Protein AF-A0A525WFQ8-F1 (afdb_monomer)

Mean predicted aligned error: 5.2 Å

Solvent-accessible surface area (backbone atoms only — not comparable to full-atom values): 14333 Å² total; per-residue (Å²): 138,82,83,82,80,79,77,78,78,72,64,79,68,64,86,58,74,69,56,33,31,87,74,58,58,79,50,52,54,59,56,49,46,50,44,57,45,65,55,86,66,71,81,83,80,65,86,83,55,72,79,57,32,29,66,69,56,44,61,35,43,76,73,34,31,47,76,39,94,96,43,75,47,78,56,60,88,81,72,60,85,91,59,67,93,56,94,50,68,63,41,49,49,52,63,56,22,34,51,47,40,34,22,28,20,52,51,24,70,77,66,66,48,62,66,34,50,45,48,50,49,52,56,51,50,55,44,70,77,70,58,63,88,79,76,56,65,46,51,41,52,19,42,23,52,43,22,51,54,30,18,41,43,39,47,32,52,77,32,81,44,85,69,67,44,36,68,60,49,50,52,50,53,54,49,51,50,53,51,45,56,50,37,73,77,48,58,53,94,58,56,57,52,23,52,48,32,34,49,27,39,30,50,47,18,60,68,41,63,54,33,54,57,15,66,58,39,32,52,50,24,53,53,52,53,55,48,44,61,68,70,38,35,44,98,88,69,48,40,73,80,79,37,72,68,54,38,57,62,67,71,108

Radius of gyration: 19.46 Å; Cα contacts (8 Å, |Δi|>4): 304; chains: 1; bounding box: 80×43×37 Å

Secondary structure (DSSP, 8-state):
-PPP-------TTGGGTTSB-TTGGG--HHHHHHHHHH---S---PPP-TTTT-HHHHHHHHTTEEEETTEEEEPPSSP-TT--SSSSHHHHHHHHHTHHHHHHHHHHHHH--HHHHHHHHHHHHHHHHH--TTSS-HHHHHHHHHHHHHHHIIIIII---TT--HHHHHHHHHHHHHHHHHHHHS--SSHHHHHHHHHHHHHHHHH-TTBTTHHHHHHHHHHHHHHHHHHSB-TTS-BTT--HHHHHHHH-

Sequence (252 aa):
MPLAADQQTVSRTAEYGNLFRAPYDAWTSDQLLRHFQTRTSPRYFSVVDPVETAREKIEHILNGRFEFNQESHVVPTPIRWTVNPSHDREWLILLHKFYYAVGLGMAYDETKASCYAEKWVDLTSSWIDAVPLDFLPSDVAGRRIQNWIFAHYYFVTIHQSAAIDSHFYMRFLGSLHRQICYLREHLTPARNHRTLELCAIFLAAVVFPEFGEAEDWRAFATQELSNNIQTDFLPDGIHCELSTDYHHLVLK

pLDDT: mean 92.95, std 14.52, range [34.66, 98.81]

Structure (mmCIF, N/CA/C/O backbone):
data_AF-A0A525WFQ8-F1
#
_entry.id   AF-A0A525WFQ8-F1
#
loop_
_atom_site.group_PDB
_atom_site.id
_atom_site.type_symbol
_atom_site.label_atom_id
_atom_site.label_alt_id
_atom_site.label_comp_id
_atom_site.label_asym_id
_atom_site.label_entity_id
_atom_site.label_seq_id
_atom_site.pdbx_PDB_ins_code
_atom_site.Cartn_x
_atom_site.Cartn_y
_atom_site.Cartn_z
_atom_site.occupancy
_atom_site.B_iso_or_equiv
_atom_site.auth_seq_id
_atom_site.auth_comp_id
_atom_site.auth_asym_id
_atom_site.auth_atom_id
_atom_site.pdbx_PDB_model_num
ATOM 1 N N . MET A 1 1 ? -52.703 10.501 -1.280 1.00 36.94 1 MET A N 1
ATOM 2 C CA . MET A 1 1 ? -51.866 9.355 -0.871 1.00 36.94 1 MET A CA 1
ATOM 3 C C . MET A 1 1 ? -51.083 8.872 -2.079 1.00 36.94 1 MET A C 1
ATOM 5 O O . MET A 1 1 ? -51.704 8.286 -2.957 1.00 36.94 1 MET A O 1
ATOM 9 N N . PRO A 1 2 ? -49.772 9.130 -2.177 1.00 34.72 2 PRO A N 1
ATOM 10 C CA . PRO A 1 2 ? -48.893 8.326 -3.006 1.00 34.72 2 PRO A CA 1
ATOM 11 C C . PRO A 1 2 ? -48.261 7.211 -2.163 1.00 34.72 2 PRO A C 1
ATOM 13 O O . PRO A 1 2 ? -47.950 7.398 -0.986 1.00 34.72 2 PRO A O 1
ATOM 16 N N . LEU A 1 3 ? -48.154 6.042 -2.788 1.00 34.66 3 LEU A N 1
ATOM 17 C CA . LEU A 1 3 ? -47.622 4.803 -2.238 1.00 34.66 3 LEU A CA 1
ATOM 18 C C . LEU A 1 3 ? -46.163 4.963 -1.797 1.00 34.66 3 LEU A C 1
ATOM 20 O O . LEU A 1 3 ? -45.349 5.552 -2.507 1.00 34.66 3 LEU A O 1
ATOM 24 N N . ALA A 1 4 ? -45.867 4.417 -0.618 1.00 36.81 4 ALA A N 1
ATOM 25 C CA . ALA A 1 4 ? -44.525 4.286 -0.082 1.00 36.81 4 ALA A CA 1
ATOM 26 C C . ALA A 1 4 ? -43.674 3.430 -1.030 1.00 36.81 4 ALA A C 1
ATOM 28 O O . ALA A 1 4 ? -44.050 2.310 -1.374 1.00 36.81 4 ALA A O 1
ATOM 29 N N . ALA A 1 5 ? -42.541 3.982 -1.462 1.00 36.69 5 ALA A N 1
ATOM 30 C CA . ALA A 1 5 ? -41.502 3.219 -2.127 1.00 36.69 5 ALA A CA 1
ATOM 31 C C . ALA A 1 5 ? -40.830 2.327 -1.079 1.00 36.69 5 ALA A C 1
ATOM 33 O O . ALA A 1 5 ? -40.234 2.824 -0.122 1.00 36.69 5 ALA A O 1
ATOM 34 N N . ASP A 1 6 ? -40.974 1.021 -1.267 1.00 34.91 6 ASP A N 1
ATOM 35 C CA . ASP A 1 6 ? -40.305 -0.015 -0.493 1.00 34.91 6 ASP A CA 1
ATOM 36 C C . ASP A 1 6 ? -38.789 0.147 -0.676 1.00 34.91 6 ASP A C 1
ATOM 38 O O . ASP A 1 6 ? -38.232 -0.120 -1.745 1.00 34.91 6 ASP A O 1
ATOM 42 N N . GLN A 1 7 ? -38.112 0.655 0.354 1.00 35.41 7 GLN A N 1
ATOM 43 C CA . GLN A 1 7 ? -36.658 0.625 0.421 1.00 35.41 7 GLN A CA 1
ATOM 44 C C . GLN A 1 7 ? -36.249 -0.825 0.676 1.00 35.41 7 GLN A C 1
ATOM 46 O O . GLN A 1 7 ? -36.306 -1.309 1.804 1.00 35.41 7 GLN A O 1
ATOM 51 N N . GLN A 1 8 ? -35.845 -1.527 -0.383 1.00 34.78 8 GLN A N 1
ATOM 52 C CA . GLN A 1 8 ? -35.162 -2.806 -0.249 1.00 34.78 8 GLN A CA 1
ATOM 53 C C . GLN A 1 8 ? -33.861 -2.590 0.526 1.00 34.78 8 GLN A C 1
ATOM 55 O O . GLN A 1 8 ? -32.868 -2.084 0.002 1.00 34.78 8 GLN A O 1
ATOM 60 N N . THR A 1 9 ? -33.874 -2.992 1.791 1.00 37.97 9 THR A N 1
ATOM 61 C CA . THR A 1 9 ? -32.685 -3.153 2.621 1.00 37.97 9 THR A CA 1
ATOM 62 C C . THR A 1 9 ? -31.868 -4.307 2.043 1.00 37.97 9 THR A C 1
ATOM 64 O O . THR A 1 9 ? -32.021 -5.460 2.440 1.00 37.97 9 THR A O 1
ATOM 67 N N . VAL A 1 10 ? -31.027 -4.019 1.048 1.00 36.25 10 VAL A N 1
ATOM 68 C CA . VAL A 1 10 ? -30.004 -4.963 0.594 1.00 36.25 10 VAL A CA 1
ATOM 69 C C . VAL A 1 10 ? -29.114 -5.250 1.801 1.00 36.25 10 VAL A C 1
ATOM 71 O O . VAL A 1 10 ? -28.490 -4.345 2.358 1.00 36.25 10 VAL A O 1
ATOM 74 N N . SER A 1 11 ? -29.099 -6.504 2.252 1.00 38.66 11 SER A N 1
ATOM 75 C CA . SER A 1 11 ? -28.205 -6.939 3.320 1.00 38.66 11 SER A CA 1
ATOM 76 C C . SER A 1 11 ? -26.766 -6.688 2.868 1.00 38.66 11 SER A C 1
ATOM 78 O O . SER A 1 11 ? -26.283 -7.344 1.945 1.00 38.66 11 SER A O 1
ATOM 80 N N . ARG A 1 12 ? -26.078 -5.737 3.515 1.00 44.94 12 ARG A N 1
ATOM 81 C CA . ARG A 1 12 ? -24.679 -5.340 3.236 1.00 44.94 12 ARG A CA 1
ATOM 82 C C . ARG A 1 12 ? -23.666 -6.494 3.316 1.00 44.94 12 ARG A C 1
ATOM 84 O O . ARG A 1 12 ? -22.511 -6.321 2.953 1.00 44.94 12 ARG A O 1
ATOM 91 N N . THR A 1 13 ? -24.085 -7.675 3.763 1.00 41.00 13 THR A N 1
ATOM 92 C CA . THR A 1 13 ? -23.287 -8.906 3.748 1.00 41.00 13 THR A CA 1
ATOM 93 C C . THR A 1 13 ? -23.037 -9.454 2.337 1.00 41.00 13 THR A C 1
ATOM 95 O O . THR A 1 13 ? -22.071 -10.183 2.147 1.00 41.00 13 THR A O 1
ATOM 98 N N . ALA A 1 14 ? -23.854 -9.102 1.335 1.00 40.50 14 ALA A N 1
ATOM 99 C CA . ALA A 1 14 ? -23.732 -9.649 -0.021 1.00 40.50 14 ALA A CA 1
ATOM 100 C C . ALA A 1 14 ? -22.596 -9.031 -0.867 1.00 40.50 14 ALA A C 1
ATOM 102 O O . ALA A 1 14 ? -22.094 -9.695 -1.769 1.00 40.50 14 ALA A O 1
ATOM 103 N N . GLU A 1 15 ? -22.152 -7.800 -0.580 1.00 49.25 15 GLU A N 1
ATOM 104 C CA . GLU A 1 15 ? -21.118 -7.106 -1.380 1.00 49.25 15 GLU A CA 1
ATOM 105 C C . GLU A 1 15 ? -19.715 -7.723 -1.253 1.00 49.25 15 GLU A C 1
ATOM 107 O O . GLU A 1 15 ? -18.880 -7.541 -2.137 1.00 49.25 15 GLU A O 1
ATOM 112 N N . TYR A 1 16 ? -19.459 -8.481 -0.183 1.00 54.88 16 TYR A N 1
ATOM 113 C CA . TYR A 1 16 ? -18.141 -9.050 0.129 1.00 54.88 16 TYR A CA 1
ATOM 114 C C . TYR A 1 16 ? -18.131 -10.584 0.185 1.00 54.88 16 TYR A C 1
ATOM 116 O O . TYR A 1 16 ? -17.161 -11.170 0.664 1.00 54.88 16 TYR A O 1
ATOM 124 N N . GLY A 1 17 ? -19.200 -11.237 -0.286 1.00 53.69 17 GLY A N 1
ATOM 125 C CA . GLY A 1 17 ? -19.543 -12.639 -0.003 1.00 53.69 17 GLY A CA 1
ATOM 126 C C . GLY A 1 17 ? -18.584 -13.729 -0.501 1.00 53.69 17 GLY A C 1
ATOM 127 O O . GLY A 1 17 ? -18.968 -14.890 -0.495 1.00 53.69 17 GLY A O 1
ATOM 128 N N . ASN A 1 18 ? -17.368 -13.392 -0.938 1.00 75.44 18 ASN A N 1
ATOM 129 C CA . ASN A 1 18 ? -16.346 -14.374 -1.306 1.00 75.44 18 ASN A CA 1
ATOM 130 C C . ASN A 1 18 ? -14.897 -13.896 -1.075 1.00 75.44 18 ASN A C 1
ATOM 132 O O . ASN A 1 18 ? -13.976 -14.461 -1.652 1.00 75.44 18 ASN A O 1
ATOM 136 N N . LEU A 1 19 ? -14.670 -12.837 -0.280 1.00 93.56 19 LEU A N 1
ATOM 137 C CA . LEU A 1 19 ? -13.303 -12.342 -0.032 1.00 93.56 19 LEU A CA 1
ATOM 138 C C . LEU A 1 19 ? -12.488 -13.310 0.828 1.00 93.56 19 LEU A C 1
ATOM 140 O O . LEU A 1 19 ? -11.288 -13.468 0.623 1.00 93.56 19 LEU A O 1
ATOM 144 N N . PHE A 1 20 ? -13.119 -13.901 1.839 1.00 96.69 20 PHE A N 1
ATOM 145 C CA . PHE A 1 20 ? -12.420 -14.657 2.869 1.00 96.69 20 PHE A CA 1
ATOM 146 C C . PHE A 1 20 ? -12.712 -16.146 2.773 1.00 96.69 20 PHE A C 1
ATOM 148 O O . PHE A 1 20 ? -13.760 -16.557 2.285 1.00 96.69 20 PHE A O 1
ATOM 155 N N . ARG A 1 21 ? -11.786 -16.958 3.281 1.00 96.19 21 ARG A N 1
ATOM 156 C CA . ARG A 1 21 ? -12.002 -18.397 3.474 1.00 96.19 21 ARG A CA 1
ATOM 157 C C . ARG A 1 21 ? -12.718 -18.681 4.791 1.00 96.19 21 ARG A C 1
ATOM 159 O O . ARG A 1 21 ? -12.655 -17.885 5.729 1.00 96.19 21 ARG A O 1
ATOM 166 N N . ALA A 1 22 ? -13.298 -19.872 4.910 1.00 94.25 22 ALA A N 1
ATOM 167 C CA . ALA A 1 22 ? -13.836 -20.350 6.178 1.00 94.25 22 ALA A CA 1
ATOM 168 C C . ALA A 1 22 ? -12.771 -20.349 7.301 1.00 94.25 22 ALA A C 1
ATOM 170 O O . ALA A 1 22 ? -11.620 -20.724 7.055 1.00 94.25 22 ALA A O 1
ATOM 171 N N . PRO A 1 23 ? -13.127 -19.957 8.542 1.00 95.19 23 PRO A N 1
ATOM 172 C CA . PRO A 1 23 ? -14.467 -19.557 8.997 1.00 95.19 23 PRO A CA 1
ATOM 173 C C . PRO A 1 23 ? -14.771 -18.049 8.857 1.00 95.19 23 PRO A C 1
ATOM 175 O O . PRO A 1 23 ? -15.802 -17.595 9.347 1.00 95.19 23 PRO A O 1
ATOM 178 N N . TYR A 1 24 ? -13.857 -17.263 8.281 1.00 96.06 24 TYR A N 1
ATOM 179 C CA . TYR A 1 24 ? -13.929 -15.796 8.234 1.00 96.06 24 TYR A CA 1
ATOM 180 C C . TYR A 1 24 ? -15.004 -15.273 7.272 1.00 96.06 24 TYR A C 1
ATOM 182 O O . TYR A 1 24 ? -15.509 -14.169 7.454 1.00 96.06 24 TYR A O 1
ATOM 190 N N . ASP A 1 25 ? -15.372 -16.073 6.273 1.00 94.81 25 ASP A N 1
ATOM 191 C CA . ASP A 1 25 ? -16.480 -15.830 5.341 1.00 94.81 25 ASP A CA 1
ATOM 192 C C . ASP A 1 25 ? -17.841 -15.646 6.034 1.00 94.81 25 ASP A C 1
ATOM 194 O O . ASP A 1 25 ? -18.700 -14.918 5.539 1.00 94.81 25 ASP A O 1
ATOM 198 N N . ALA A 1 26 ? -18.030 -16.269 7.198 1.00 94.25 26 ALA A N 1
ATOM 199 C CA . ALA A 1 26 ? -19.257 -16.193 7.984 1.00 94.25 26 ALA A CA 1
ATOM 200 C C . ALA A 1 26 ? -19.257 -15.067 9.037 1.00 94.25 26 ALA A C 1
ATOM 202 O O . ALA A 1 26 ? -20.240 -14.910 9.766 1.00 94.25 26 ALA A O 1
ATOM 203 N N . TRP A 1 27 ? -18.161 -14.317 9.182 1.00 95.56 27 TRP A N 1
ATOM 204 C CA . TRP A 1 27 ? -18.020 -13.304 10.231 1.00 95.56 27 TRP A CA 1
ATOM 205 C C . TRP A 1 27 ? -18.620 -11.958 9.820 1.00 95.56 27 TRP A C 1
ATOM 207 O O . TRP A 1 27 ? -18.598 -11.561 8.657 1.00 95.56 27 TRP A O 1
ATOM 217 N N . THR A 1 28 ? -19.136 -11.212 10.798 1.00 96.19 28 THR A N 1
ATOM 218 C CA . THR A 1 28 ? -19.550 -9.820 10.583 1.00 96.19 28 THR A CA 1
ATOM 219 C C . THR A 1 28 ? -18.334 -8.910 10.388 1.00 96.19 28 THR A C 1
ATOM 221 O O . THR A 1 28 ? -17.217 -9.238 10.797 1.00 96.19 28 THR A O 1
ATOM 224 N N . SER A 1 29 ? -18.545 -7.717 9.825 1.00 96.38 29 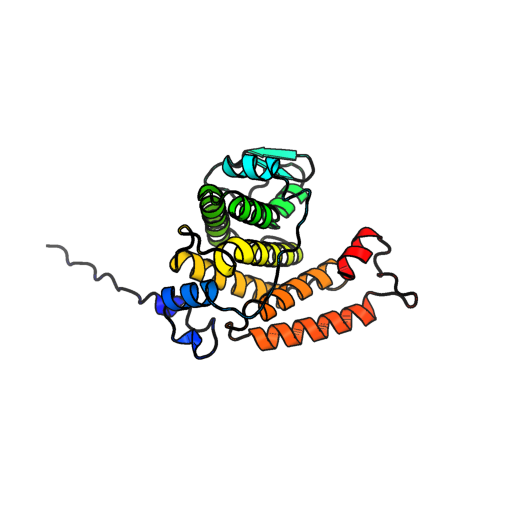SER A N 1
ATOM 225 C CA . SER A 1 29 ? -17.480 -6.717 9.664 1.00 96.38 29 SER A CA 1
ATOM 226 C C . SER A 1 29 ? -16.814 -6.354 10.998 1.00 96.38 29 SER A C 1
ATOM 228 O O . SER A 1 29 ? -15.596 -6.204 11.058 1.00 96.38 29 SER A O 1
ATOM 230 N N . ASP A 1 30 ? -17.587 -6.258 12.084 1.00 97.56 30 ASP A N 1
ATOM 231 C CA . ASP A 1 30 ? -17.058 -5.965 13.423 1.00 97.56 30 ASP A CA 1
ATOM 232 C C . ASP A 1 30 ? -16.230 -7.124 13.987 1.00 97.56 30 ASP A C 1
ATOM 234 O O . ASP A 1 30 ? -15.199 -6.900 14.623 1.00 97.56 30 ASP A O 1
ATOM 238 N N . GLN A 1 31 ? -16.650 -8.371 13.744 1.00 97.88 31 GLN A N 1
ATOM 239 C CA . GLN A 1 31 ? -15.881 -9.555 14.136 1.00 97.88 31 GLN A CA 1
ATOM 240 C C . GLN A 1 31 ? -14.553 -9.623 13.379 1.00 97.88 31 GLN A C 1
ATOM 242 O O . GLN A 1 31 ? -13.519 -9.880 13.995 1.00 97.88 31 GLN A O 1
ATOM 247 N N . LEU A 1 32 ? -14.570 -9.336 12.074 1.00 97.81 32 LEU A N 1
ATOM 248 C CA . LEU A 1 32 ? -13.367 -9.261 11.247 1.00 97.81 32 LEU A CA 1
ATOM 249 C C . LEU A 1 32 ? -12.421 -8.169 11.747 1.00 97.81 32 LEU A C 1
ATOM 251 O O . LEU A 1 32 ? -11.274 -8.472 12.069 1.00 97.81 32 LEU A O 1
ATOM 255 N N . LEU A 1 33 ? -12.889 -6.926 11.896 1.00 98.31 33 LEU A N 1
ATOM 256 C CA . LEU A 1 33 ? -12.053 -5.835 12.406 1.00 98.31 33 LEU A CA 1
ATOM 257 C C . LEU A 1 33 ? -11.441 -6.191 13.768 1.00 98.31 33 LEU A C 1
ATOM 259 O O . LEU A 1 33 ? -10.230 -6.065 13.955 1.00 98.31 33 LEU A O 1
ATOM 263 N N . ARG A 1 34 ? -12.253 -6.707 14.699 1.00 98.25 34 ARG A N 1
ATOM 264 C CA . ARG A 1 34 ? -11.778 -7.120 16.024 1.00 98.25 34 ARG A CA 1
ATOM 265 C C . ARG A 1 34 ? -10.723 -8.217 15.946 1.00 98.25 34 ARG A C 1
ATOM 267 O O . ARG A 1 34 ? -9.759 -8.184 16.709 1.00 98.25 34 ARG A O 1
ATOM 274 N N . HIS A 1 35 ? -10.883 -9.186 15.050 1.00 98.19 35 HIS A N 1
ATOM 275 C CA . HIS A 1 35 ? -9.868 -10.210 14.813 1.00 98.19 35 HIS A CA 1
ATOM 276 C C . HIS A 1 35 ? -8.553 -9.593 14.356 1.00 98.19 35 HIS A C 1
ATOM 278 O O . HIS A 1 35 ? -7.529 -9.824 14.991 1.00 98.19 35 HIS A O 1
ATOM 284 N N . PHE A 1 36 ? -8.566 -8.734 13.337 1.00 98.06 36 PHE A N 1
ATOM 285 C CA . PHE A 1 36 ? -7.343 -8.086 12.858 1.00 98.06 36 PHE A CA 1
ATOM 286 C C . PHE A 1 36 ? -6.683 -7.165 13.897 1.00 98.06 36 PHE A C 1
ATOM 288 O O . PHE A 1 36 ? -5.458 -7.055 13.905 1.00 98.06 36 PHE A O 1
ATOM 295 N N . GLN A 1 37 ? -7.470 -6.577 14.801 1.00 97.75 37 GLN A N 1
ATOM 296 C CA . GLN A 1 37 ? -7.006 -5.743 15.918 1.00 97.75 37 GLN A CA 1
ATOM 297 C C . GLN A 1 37 ? -6.438 -6.516 17.118 1.00 97.75 37 GLN A C 1
ATOM 299 O O . GLN A 1 37 ? -5.842 -5.913 18.013 1.00 97.75 37 GLN A O 1
ATOM 304 N N . THR A 1 38 ? -6.683 -7.826 17.204 1.00 97.50 38 THR A N 1
ATOM 305 C CA . THR A 1 38 ? -6.327 -8.631 18.389 1.00 97.50 38 THR A CA 1
ATOM 306 C C . THR A 1 38 ? -5.522 -9.887 18.072 1.00 97.50 38 THR A C 1
ATOM 308 O O . THR A 1 38 ? -4.928 -10.474 18.980 1.00 97.50 38 THR A O 1
ATOM 311 N N . ARG A 1 39 ? -5.469 -10.312 16.806 1.00 97.12 39 ARG A N 1
ATOM 312 C CA . ARG A 1 39 ? -4.689 -11.476 16.381 1.00 97.12 39 ARG A CA 1
ATOM 313 C C . ARG A 1 39 ? -3.198 -11.240 16.625 1.00 97.12 39 ARG A C 1
ATOM 315 O O . ARG A 1 39 ? -2.675 -10.147 16.442 1.00 97.12 39 ARG A O 1
ATOM 322 N N . THR A 1 40 ? -2.495 -12.300 17.008 1.00 95.44 40 THR A N 1
ATOM 323 C CA . THR A 1 40 ? -1.063 -12.257 17.365 1.00 95.44 40 THR A CA 1
ATOM 324 C C . THR A 1 40 ? -0.143 -12.833 16.286 1.00 95.44 40 THR A C 1
ATOM 326 O O . THR A 1 40 ? 1.083 -12.815 16.431 1.00 95.44 40 THR A O 1
ATOM 329 N N . SER A 1 41 ? -0.736 -13.357 15.214 1.00 95.25 41 SER A N 1
ATOM 330 C CA . SER A 1 41 ? -0.075 -13.930 14.048 1.00 95.25 41 SER A CA 1
ATOM 331 C C . SER A 1 41 ? -0.894 -13.574 12.803 1.00 95.25 41 SER A C 1
ATOM 333 O O . SER A 1 41 ? -2.126 -13.569 12.896 1.00 95.25 41 SER A O 1
ATOM 335 N N . PRO A 1 42 ? -0.253 -13.286 11.659 1.00 96.69 42 PRO A N 1
ATOM 336 C CA . PRO A 1 42 ? 1.191 -13.234 11.419 1.00 96.69 42 PRO A CA 1
ATOM 337 C C . PRO A 1 42 ? 1.827 -11.969 12.012 1.00 96.69 42 PRO A C 1
ATOM 339 O O . PRO A 1 42 ? 1.161 -10.957 12.223 1.00 96.69 42 PRO A O 1
ATOM 342 N N . ARG A 1 43 ? 3.137 -12.021 12.278 1.00 96.06 43 ARG A N 1
ATOM 343 C CA . ARG A 1 43 ? 3.924 -10.844 12.675 1.00 96.06 43 ARG A CA 1
ATOM 344 C C . ARG A 1 43 ? 4.627 -10.268 11.458 1.00 96.06 43 ARG A C 1
ATOM 346 O O . ARG A 1 43 ? 5.230 -11.004 10.686 1.00 96.06 43 ARG A O 1
ATOM 353 N N . TYR A 1 44 ? 4.564 -8.957 11.325 1.00 96.81 44 TYR A N 1
ATOM 354 C CA . TYR A 1 44 ? 5.179 -8.190 10.252 1.00 96.81 44 TYR A CA 1
ATOM 355 C C . TYR A 1 44 ? 5.465 -6.783 10.779 1.00 96.81 44 TYR A C 1
ATOM 357 O O . TYR A 1 44 ? 5.006 -6.426 11.864 1.00 96.81 44 TYR A O 1
ATOM 365 N N . PHE A 1 45 ? 6.249 -6.010 10.042 1.00 95.44 45 PHE A N 1
ATOM 366 C CA . PHE A 1 45 ? 6.593 -4.633 10.378 1.00 95.44 45 PHE A CA 1
ATOM 367 C C . PHE A 1 45 ? 6.689 -3.813 9.094 1.00 95.44 45 PHE A C 1
ATOM 369 O O . PHE A 1 45 ? 6.810 -4.364 7.997 1.00 95.44 45 PHE A O 1
ATOM 376 N N . SER A 1 46 ? 6.614 -2.496 9.229 1.00 95.12 46 SER A N 1
ATOM 377 C CA . SER A 1 46 ? 6.742 -1.576 8.106 1.00 95.12 46 SER A CA 1
ATOM 378 C C . SER A 1 46 ? 8.196 -1.344 7.712 1.00 95.12 46 SER A C 1
ATOM 380 O O . SER A 1 46 ? 9.058 -1.141 8.568 1.00 95.12 46 SER A O 1
ATOM 382 N N . VAL A 1 47 ? 8.449 -1.279 6.406 1.00 92.19 47 VAL A N 1
ATOM 383 C CA . VAL A 1 47 ? 9.690 -0.713 5.863 1.00 92.19 47 VAL A CA 1
ATOM 384 C C . VAL A 1 47 ? 9.453 0.768 5.587 1.00 92.19 47 VAL A C 1
ATOM 386 O O . VAL A 1 47 ? 8.461 1.133 4.960 1.00 92.19 47 VAL A O 1
ATOM 389 N N . VAL A 1 48 ? 10.353 1.611 6.087 1.00 93.00 48 VAL A N 1
ATOM 390 C CA . VAL A 1 48 ? 10.202 3.070 6.090 1.00 93.00 48 VAL A CA 1
ATOM 391 C C . VAL A 1 48 ? 11.051 3.694 4.987 1.00 93.00 48 VAL A C 1
ATOM 393 O O . VAL A 1 48 ? 12.230 3.366 4.851 1.00 93.00 48 VAL A O 1
ATOM 396 N N . ASP A 1 49 ? 10.457 4.622 4.238 1.00 93.88 49 ASP A N 1
ATOM 397 C CA . ASP A 1 49 ? 11.190 5.569 3.399 1.00 93.88 49 ASP A CA 1
ATOM 398 C C . ASP A 1 49 ? 11.392 6.872 4.192 1.00 93.88 49 ASP A C 1
ATOM 400 O O . ASP A 1 49 ? 10.436 7.631 4.352 1.00 93.88 49 ASP A O 1
ATOM 404 N N . PRO A 1 50 ? 12.599 7.151 4.714 1.00 94.44 50 PRO A N 1
ATOM 405 C CA . PRO A 1 50 ? 12.808 8.263 5.638 1.00 94.44 50 PRO A CA 1
ATOM 406 C C . PRO A 1 50 ? 12.549 9.639 5.011 1.00 94.44 50 PRO A C 1
ATOM 408 O O . PRO A 1 50 ? 12.276 10.588 5.746 1.00 94.44 50 PRO A O 1
ATOM 411 N N . VAL A 1 51 ? 12.637 9.763 3.682 1.00 94.00 51 VAL A N 1
ATOM 412 C CA . VAL A 1 51 ? 12.378 11.026 2.980 1.00 94.00 51 VAL A CA 1
ATOM 413 C C . VAL A 1 51 ? 10.877 11.253 2.879 1.00 94.00 51 VAL A C 1
ATOM 415 O O . VAL A 1 51 ? 10.383 12.330 3.214 1.00 94.00 51 VAL A O 1
ATOM 418 N N . GLU A 1 52 ? 10.137 10.231 2.458 1.00 95.19 52 GLU A N 1
ATOM 419 C CA . GLU A 1 52 ? 8.693 10.340 2.255 1.00 95.19 52 GLU A CA 1
ATOM 420 C C . GLU A 1 52 ? 7.883 10.268 3.556 1.00 95.19 52 GLU A C 1
ATOM 422 O O . GLU A 1 52 ? 6.754 10.759 3.612 1.00 95.19 52 GLU A O 1
ATOM 427 N N . THR A 1 53 ? 8.457 9.718 4.629 1.00 97.25 53 THR A N 1
ATOM 428 C CA . THR A 1 53 ? 7.838 9.686 5.964 1.00 97.25 53 THR A CA 1
ATOM 429 C C . THR A 1 53 ? 8.355 10.774 6.902 1.00 97.25 53 THR A C 1
ATOM 431 O O . THR A 1 53 ? 8.079 10.721 8.102 1.00 97.25 53 THR A O 1
ATOM 434 N N . ALA A 1 54 ? 9.123 11.747 6.403 1.00 97.44 54 ALA A N 1
ATOM 435 C CA . ALA A 1 54 ? 9.637 12.836 7.223 1.00 97.44 54 ALA A CA 1
ATOM 436 C C . ALA A 1 54 ? 8.488 13.574 7.932 1.00 97.44 54 ALA A C 1
ATOM 438 O O . ALA A 1 54 ? 7.511 13.976 7.296 1.00 97.44 54 ALA A O 1
ATOM 439 N N . ARG A 1 55 ? 8.620 13.785 9.250 1.00 97.19 55 ARG A N 1
ATOM 440 C CA . ARG A 1 55 ? 7.584 14.394 10.105 1.00 97.19 55 ARG A CA 1
ATOM 441 C C . ARG A 1 55 ? 7.003 15.673 9.500 1.00 97.19 55 ARG A C 1
ATOM 443 O O . ARG A 1 55 ? 5.790 15.814 9.427 1.00 97.19 55 ARG A O 1
ATOM 450 N N . GLU A 1 56 ? 7.859 16.567 9.017 1.00 97.31 56 GLU A N 1
ATOM 451 C CA . GLU A 1 56 ? 7.447 17.826 8.390 1.00 97.31 56 GLU A CA 1
ATOM 452 C C . GLU A 1 56 ? 6.534 17.617 7.167 1.00 97.31 56 GLU A C 1
ATOM 454 O O . GLU A 1 56 ? 5.504 18.283 7.055 1.00 97.31 56 GLU A O 1
ATOM 459 N N . LYS A 1 57 ? 6.841 16.653 6.284 1.00 97.56 57 LYS A N 1
ATOM 460 C CA . LYS A 1 57 ? 5.962 16.308 5.152 1.00 97.56 57 LYS A CA 1
ATOM 461 C C . LYS A 1 57 ? 4.596 15.822 5.639 1.00 97.56 57 LYS A C 1
ATOM 463 O O . LYS A 1 57 ? 3.573 16.206 5.078 1.00 97.56 57 LYS A O 1
ATOM 468 N N . ILE A 1 58 ? 4.565 15.015 6.698 1.00 98.38 58 ILE A N 1
ATOM 469 C CA . ILE A 1 58 ? 3.316 14.483 7.258 1.00 98.38 58 ILE A CA 1
ATOM 470 C C . ILE A 1 58 ? 2.442 15.596 7.851 1.00 98.38 58 ILE A C 1
ATOM 472 O O . ILE A 1 58 ? 1.238 15.621 7.590 1.00 98.38 58 ILE A O 1
ATOM 476 N N . GLU A 1 59 ? 3.029 16.564 8.560 1.00 98.25 59 GLU A N 1
ATOM 477 C CA . GLU A 1 59 ? 2.289 17.731 9.068 1.00 98.25 59 GLU A CA 1
ATOM 478 C C . GLU A 1 59 ? 1.710 18.596 7.931 1.00 98.25 59 GLU A C 1
ATOM 480 O O . GLU A 1 59 ? 0.586 19.101 8.021 1.00 98.25 59 GLU A O 1
ATOM 485 N N . HIS A 1 60 ? 2.431 18.735 6.815 1.00 98.06 60 HIS A N 1
ATOM 486 C CA . HIS A 1 60 ? 1.912 19.413 5.624 1.00 98.06 60 HIS A CA 1
ATOM 487 C C . HIS A 1 60 ? 0.729 18.667 4.989 1.00 98.06 60 HIS A C 1
ATOM 489 O O . HIS A 1 60 ? -0.260 19.298 4.600 1.00 98.06 60 HIS A O 1
ATOM 495 N N . ILE A 1 61 ? 0.782 17.333 4.951 1.00 98.06 61 ILE A N 1
ATOM 496 C CA . ILE A 1 61 ? -0.277 16.493 4.375 1.00 98.06 61 ILE A CA 1
ATOM 497 C C . ILE A 1 61 ? -1.580 16.596 5.166 1.00 98.06 61 ILE A C 1
ATOM 499 O O . ILE A 1 61 ? -2.651 16.601 4.551 1.00 98.06 61 ILE A O 1
ATOM 503 N N . LEU A 1 62 ? -1.527 16.758 6.495 1.00 97.81 62 LEU A N 1
ATOM 504 C CA . LEU A 1 62 ? -2.726 17.037 7.302 1.00 97.81 62 LEU A CA 1
ATOM 505 C C . LEU A 1 62 ? -3.495 18.267 6.788 1.00 97.81 62 LEU A C 1
ATOM 507 O O . LEU A 1 62 ? -4.721 18.298 6.850 1.00 97.81 62 LEU A O 1
ATOM 511 N N . ASN A 1 63 ? -2.780 19.232 6.206 1.00 95.62 63 ASN A N 1
ATOM 512 C CA . ASN A 1 63 ? -3.321 20.472 5.654 1.00 95.62 63 ASN A CA 1
ATOM 513 C C . ASN A 1 63 ? -3.472 20.443 4.119 1.00 95.62 63 ASN A C 1
ATOM 515 O O . ASN A 1 63 ? -3.643 21.485 3.489 1.00 95.62 63 ASN A O 1
ATOM 519 N N . GLY A 1 64 ? -3.397 19.261 3.495 1.00 96.75 64 GLY A N 1
ATOM 520 C CA . GLY A 1 64 ? -3.583 19.083 2.051 1.00 96.75 64 GLY A CA 1
ATOM 521 C C . GLY A 1 64 ? -2.401 19.531 1.187 1.00 96.75 64 GLY A C 1
ATOM 522 O O . GLY A 1 64 ? -2.538 19.598 -0.033 1.00 96.75 64 GLY A O 1
ATOM 523 N N . ARG A 1 65 ? -1.237 19.831 1.775 1.00 98.00 65 ARG A N 1
ATOM 524 C CA . ARG A 1 65 ? -0.014 20.148 1.028 1.00 98.00 65 ARG A CA 1
ATOM 525 C C . ARG A 1 65 ? 0.853 18.897 0.892 1.00 98.00 65 ARG A C 1
ATOM 527 O O . ARG A 1 65 ? 1.284 18.333 1.891 1.00 98.00 65 ARG A O 1
ATOM 534 N N . PHE A 1 66 ? 1.136 18.505 -0.345 1.00 98.12 66 PHE A N 1
ATOM 535 C CA . PHE A 1 66 ? 1.960 17.346 -0.683 1.00 98.12 66 PHE A CA 1
ATOM 536 C C . PHE A 1 66 ? 3.260 17.797 -1.345 1.00 98.12 66 PHE A C 1
ATOM 538 O O . PHE A 1 66 ? 3.243 18.723 -2.158 1.00 98.12 66 PHE A O 1
ATOM 545 N N . GLU A 1 67 ? 4.368 17.136 -1.008 1.00 97.44 67 GLU A N 1
ATOM 546 C CA . GLU A 1 67 ? 5.693 17.415 -1.561 1.00 97.44 67 GLU A CA 1
ATOM 547 C C . GLU A 1 67 ? 6.330 16.139 -2.119 1.00 97.44 67 GLU A C 1
ATOM 549 O O . GLU A 1 67 ? 6.728 15.248 -1.361 1.00 97.44 67 GLU A O 1
ATOM 554 N N . PHE A 1 68 ? 6.467 16.088 -3.442 1.00 96.44 68 PHE A N 1
ATOM 555 C CA . PHE A 1 68 ? 7.043 14.970 -4.184 1.00 96.44 68 PHE A CA 1
ATOM 556 C C . PHE A 1 68 ? 8.005 15.497 -5.237 1.00 96.44 68 PHE A C 1
ATOM 558 O O . PHE A 1 68 ? 7.760 16.545 -5.824 1.00 96.44 68 PHE A O 1
ATOM 565 N N . ASN A 1 69 ? 9.103 14.778 -5.465 1.00 92.25 69 ASN A N 1
ATOM 566 C CA . ASN A 1 69 ? 10.145 15.165 -6.419 1.00 92.25 69 ASN A CA 1
ATOM 567 C C . ASN A 1 69 ? 10.563 16.652 -6.328 1.00 92.25 69 ASN A C 1
ATOM 569 O O . ASN A 1 69 ? 10.681 17.342 -7.332 1.00 92.25 69 ASN A O 1
ATOM 573 N N . GLN A 1 70 ? 10.758 17.152 -5.100 1.00 92.56 70 GLN A N 1
ATOM 574 C CA . GLN A 1 70 ? 11.130 18.549 -4.806 1.00 92.56 70 GLN A CA 1
ATOM 575 C C . GLN A 1 70 ? 10.073 19.603 -5.200 1.00 92.56 70 GLN A C 1
ATOM 577 O O . GLN A 1 70 ? 10.331 20.801 -5.099 1.00 92.56 70 GLN A O 1
ATOM 582 N N . GLU A 1 71 ? 8.863 19.182 -5.574 1.00 96.31 71 GLU A N 1
ATOM 583 C CA . GLU A 1 71 ? 7.744 20.059 -5.907 1.00 96.31 71 GLU A CA 1
ATOM 584 C C . GLU A 1 71 ? 6.607 19.936 -4.890 1.00 96.31 71 GLU A C 1
ATOM 586 O O . GLU A 1 71 ? 6.151 18.848 -4.525 1.00 96.31 71 GLU A O 1
ATOM 591 N N . SER A 1 72 ? 6.118 21.091 -4.441 1.00 97.12 72 SER A N 1
ATOM 592 C CA . SER A 1 72 ? 5.053 21.208 -3.450 1.00 97.12 72 SER A CA 1
ATOM 593 C C . SER A 1 72 ? 3.771 21.752 -4.056 1.00 97.12 72 SER A C 1
ATOM 595 O O . SER A 1 72 ? 3.764 22.855 -4.599 1.00 97.12 72 SER A O 1
ATOM 597 N N . HIS A 1 73 ? 2.661 21.049 -3.843 1.00 97.69 73 HIS A N 1
ATOM 598 C CA . HIS A 1 73 ? 1.340 21.498 -4.272 1.00 97.69 73 HIS A CA 1
ATOM 599 C C . HIS A 1 73 ? 0.319 21.379 -3.143 1.00 97.69 73 HIS A C 1
ATOM 601 O O . HIS A 1 73 ? 0.287 20.396 -2.402 1.00 97.69 73 HIS A O 1
ATOM 607 N N . VAL A 1 74 ? -0.549 22.386 -3.032 1.00 97.19 74 VAL A N 1
ATOM 608 C CA . VAL A 1 74 ? -1.774 22.289 -2.232 1.00 97.19 74 VAL A CA 1
ATOM 609 C C . VAL A 1 74 ? -2.821 21.579 -3.082 1.00 97.19 74 VAL A C 1
ATOM 611 O O . VAL A 1 74 ? -3.228 22.084 -4.128 1.00 97.19 74 VAL A O 1
ATOM 614 N N . VAL A 1 75 ? -3.241 20.400 -2.637 1.00 95.19 75 VAL A N 1
ATOM 615 C CA . VAL A 1 75 ? -4.261 19.590 -3.298 1.00 95.19 75 VAL A CA 1
ATOM 616 C C . VAL A 1 75 ? -5.609 19.896 -2.640 1.00 95.19 75 VAL A C 1
ATOM 618 O O . VAL A 1 75 ? -5.756 19.686 -1.435 1.00 95.19 75 VAL A O 1
ATOM 621 N N . PRO A 1 76 ? -6.597 20.419 -3.388 1.00 91.88 76 PRO A N 1
ATOM 622 C CA . PRO A 1 76 ? -7.883 20.800 -2.817 1.00 91.88 76 PRO A CA 1
ATOM 623 C C . PRO A 1 76 ? -8.684 19.579 -2.353 1.00 91.88 76 PRO A C 1
ATOM 625 O O . PRO A 1 76 ? -8.541 18.486 -2.901 1.00 91.88 76 PRO A O 1
ATOM 628 N N . THR A 1 77 ? -9.586 19.799 -1.396 1.00 89.88 77 THR A N 1
ATOM 629 C CA . THR A 1 77 ? -10.600 18.824 -0.975 1.00 89.88 77 THR A CA 1
ATOM 630 C C . THR A 1 77 ? -11.939 19.153 -1.659 1.00 89.88 77 THR A C 1
ATOM 632 O O . THR A 1 77 ? -12.380 20.299 -1.561 1.00 89.88 77 THR A O 1
ATOM 635 N N . PRO A 1 78 ? -12.615 18.197 -2.328 1.00 93.06 78 PRO A N 1
ATOM 636 C CA . PRO A 1 78 ? -12.206 16.805 -2.524 1.00 93.06 78 PRO A CA 1
ATOM 637 C C . PRO A 1 78 ? -11.027 16.667 -3.500 1.00 93.06 78 PRO A C 1
ATOM 639 O O . PRO A 1 78 ? -10.933 17.402 -4.488 1.00 93.06 78 PRO A O 1
ATOM 642 N N . ILE A 1 79 ? -10.152 15.690 -3.235 1.00 96.25 79 ILE A N 1
ATOM 643 C CA . ILE A 1 79 ? -8.984 15.412 -4.079 1.00 96.25 79 ILE A CA 1
ATOM 644 C C . ILE A 1 79 ? -9.454 14.912 -5.445 1.00 96.25 79 ILE A C 1
ATOM 646 O O . ILE A 1 79 ? -10.148 13.902 -5.561 1.00 96.25 79 ILE A O 1
ATOM 650 N N . ARG A 1 80 ? -9.024 15.600 -6.505 1.00 96.56 80 ARG A N 1
ATOM 651 C CA . ARG A 1 80 ? -9.187 15.136 -7.887 1.00 96.56 80 ARG A CA 1
ATOM 652 C C . ARG A 1 80 ? -8.003 14.255 -8.262 1.00 96.56 80 ARG A C 1
ATOM 654 O O . ARG A 1 80 ? -7.057 14.722 -8.885 1.00 96.56 80 ARG A O 1
ATOM 661 N N . TRP A 1 81 ? -8.067 12.989 -7.862 1.00 97.69 81 TRP A N 1
ATOM 662 C CA . TRP A 1 81 ? -6.967 12.028 -7.979 1.00 97.69 81 TRP A CA 1
ATOM 663 C C . TRP A 1 81 ? -6.411 11.850 -9.395 1.00 97.69 81 TRP A C 1
ATOM 665 O O . TRP A 1 81 ? -5.237 11.553 -9.546 1.00 97.69 81 TRP A O 1
ATOM 675 N N . THR A 1 82 ? -7.219 12.058 -10.434 1.00 96.19 82 THR A N 1
ATOM 676 C CA . THR A 1 82 ? -6.790 11.882 -11.829 1.00 96.19 82 THR A CA 1
ATOM 677 C C . THR A 1 82 ? -6.213 13.150 -12.467 1.00 96.19 82 THR A C 1
ATOM 679 O O . THR A 1 82 ? -5.912 13.162 -13.660 1.00 96.19 82 THR A O 1
ATOM 682 N N . VAL A 1 83 ? -6.059 14.230 -11.693 1.00 95.56 83 VAL A N 1
ATOM 683 C CA . VAL A 1 83 ? -5.531 15.518 -12.158 1.00 95.56 83 VAL A CA 1
ATOM 684 C C . VAL A 1 83 ? -4.160 15.755 -11.534 1.00 95.56 83 VAL A C 1
ATOM 686 O O . VAL A 1 83 ? -4.049 15.902 -10.320 1.00 95.56 83 VAL A O 1
ATOM 689 N N . ASN A 1 84 ? -3.123 15.847 -12.370 1.00 96.38 84 ASN A N 1
ATOM 690 C CA . ASN A 1 84 ? -1.781 16.204 -11.919 1.00 96.38 84 ASN A CA 1
ATOM 691 C C . ASN A 1 84 ? -1.653 17.732 -11.763 1.00 96.38 84 ASN A C 1
ATOM 693 O O . ASN A 1 84 ? -1.850 18.442 -12.753 1.00 96.38 84 ASN A O 1
ATOM 697 N N . PRO A 1 85 ? -1.338 18.262 -10.567 1.00 95.06 85 PRO A N 1
ATOM 698 C CA . PRO A 1 85 ? -1.054 19.685 -10.388 1.00 95.06 85 PRO A CA 1
ATOM 699 C C . PRO A 1 85 ? 0.354 20.089 -10.859 1.00 95.06 85 PRO A C 1
ATOM 701 O O . PRO A 1 85 ? 0.606 21.284 -11.011 1.00 95.06 85 PRO A O 1
ATOM 704 N N . SER A 1 86 ? 1.250 19.121 -11.076 1.00 96.62 86 SER A N 1
ATOM 705 C CA . SER A 1 86 ? 2.623 19.330 -11.539 1.00 96.62 86 SER A CA 1
ATOM 706 C C . SER A 1 86 ? 2.750 19.124 -13.055 1.00 96.62 86 SER A C 1
ATOM 708 O O . SER A 1 86 ? 1.965 18.407 -13.684 1.00 96.62 86 SER A O 1
ATOM 710 N N . HIS A 1 87 ? 3.773 19.743 -13.648 1.00 94.94 87 HIS A N 1
ATOM 711 C CA . HIS A 1 87 ? 4.213 19.439 -15.011 1.00 94.94 87 HIS A CA 1
ATOM 712 C C . HIS A 1 87 ? 4.957 18.100 -15.101 1.00 94.94 87 HIS A C 1
ATOM 714 O O . HIS A 1 87 ? 5.022 17.509 -16.181 1.00 94.94 87 HIS A O 1
ATOM 720 N N . ASP A 1 88 ? 5.494 17.617 -13.983 1.00 95.94 88 ASP A N 1
ATOM 721 C CA . ASP A 1 88 ? 6.164 16.335 -13.876 1.00 95.94 88 ASP A CA 1
ATOM 722 C C . ASP A 1 88 ? 5.161 15.216 -13.570 1.00 95.94 88 ASP A C 1
ATOM 724 O O . ASP A 1 88 ? 4.411 15.239 -12.590 1.00 95.94 88 ASP A O 1
ATOM 728 N N . ARG A 1 89 ? 5.157 14.189 -14.423 1.00 95.81 89 ARG A N 1
ATOM 729 C CA . ARG A 1 89 ? 4.312 13.005 -14.256 1.00 95.81 89 ARG A CA 1
ATOM 730 C C . ARG A 1 89 ? 4.694 12.196 -13.016 1.00 95.81 89 ARG A C 1
ATOM 732 O O . ARG A 1 89 ? 3.804 11.577 -12.429 1.00 95.81 89 ARG A O 1
ATOM 739 N N . GLU A 1 90 ? 5.964 12.203 -12.610 1.00 96.31 90 GLU A N 1
ATOM 740 C CA . GLU A 1 90 ? 6.397 11.470 -11.415 1.00 96.31 90 GLU A CA 1
ATOM 741 C C . GLU A 1 90 ? 5.739 11.996 -10.142 1.00 96.31 90 GLU A C 1
ATOM 743 O O . GLU A 1 90 ? 5.461 11.219 -9.232 1.00 96.31 90 GLU A O 1
ATOM 748 N N . TRP A 1 91 ? 5.372 13.279 -10.098 1.00 97.62 91 TRP A N 1
ATOM 749 C CA . TRP A 1 91 ? 4.632 13.834 -8.968 1.00 97.62 91 TRP A CA 1
ATOM 750 C C . TRP A 1 91 ? 3.305 13.095 -8.735 1.00 97.62 91 TRP A C 1
ATOM 752 O O . TRP A 1 91 ? 3.005 12.663 -7.619 1.00 97.62 91 TRP A O 1
ATOM 762 N N . LEU A 1 92 ? 2.530 12.881 -9.806 1.00 97.62 92 LEU A N 1
ATOM 763 C CA . LEU A 1 92 ? 1.274 12.131 -9.746 1.00 97.62 92 LEU A CA 1
ATOM 764 C C . LEU A 1 92 ? 1.531 10.665 -9.370 1.00 97.62 92 LEU A C 1
ATOM 766 O O . LEU A 1 92 ? 0.811 10.098 -8.551 1.00 97.62 92 LEU A O 1
ATOM 770 N N . ILE A 1 93 ? 2.573 10.052 -9.932 1.00 97.81 93 ILE A N 1
ATOM 771 C CA . ILE A 1 93 ? 2.953 8.672 -9.608 1.00 97.81 93 ILE A CA 1
ATOM 772 C C . ILE A 1 93 ? 3.268 8.534 -8.110 1.00 97.81 93 ILE A C 1
ATOM 774 O O . ILE A 1 93 ? 2.748 7.624 -7.464 1.00 97.81 93 ILE A O 1
ATOM 778 N N . LEU A 1 94 ? 4.058 9.444 -7.535 1.00 97.44 94 LEU A N 1
ATOM 779 C CA . LEU A 1 94 ? 4.430 9.443 -6.116 1.00 97.44 94 LEU A CA 1
ATOM 780 C C . LEU A 1 94 ? 3.226 9.669 -5.196 1.00 97.44 94 LEU A C 1
ATOM 782 O O . LEU A 1 94 ? 3.087 8.944 -4.205 1.00 97.44 94 LEU A O 1
ATOM 786 N N . LEU A 1 95 ? 2.300 10.561 -5.571 1.00 98.19 95 LEU A N 1
ATOM 787 C CA . LEU A 1 95 ? 1.010 10.701 -4.887 1.00 98.19 95 LEU A CA 1
ATOM 788 C C . LEU A 1 95 ? 0.289 9.344 -4.801 1.00 98.19 95 LEU A C 1
ATOM 790 O O . LEU A 1 95 ? -0.214 8.961 -3.748 1.00 98.19 95 LEU A O 1
ATOM 794 N N . HIS A 1 96 ? 0.297 8.567 -5.882 1.00 98.56 96 HIS A N 1
ATOM 795 C CA . HIS A 1 96 ? -0.381 7.273 -5.940 1.00 98.56 96 HIS A CA 1
ATOM 796 C C . HIS A 1 96 ? 0.385 6.090 -5.343 1.00 98.56 96 HIS A C 1
ATOM 798 O O . HIS A 1 96 ? -0.225 5.029 -5.176 1.00 98.56 96 HIS A O 1
ATOM 804 N N . LYS A 1 97 ? 1.665 6.253 -4.980 1.00 98.19 97 LYS A N 1
ATOM 805 C CA . LYS A 1 97 ? 2.448 5.239 -4.251 1.00 98.19 97 LYS A CA 1
ATOM 806 C C . LYS A 1 97 ? 2.165 5.243 -2.744 1.00 98.19 97 LYS A C 1
ATOM 808 O O . LYS A 1 97 ? 2.475 4.256 -2.085 1.00 98.19 97 LYS A O 1
ATOM 813 N N . PHE A 1 98 ? 1.539 6.291 -2.194 1.00 98.38 98 PHE A N 1
ATOM 814 C CA . PHE A 1 98 ? 1.091 6.359 -0.790 1.00 98.38 98 PHE A CA 1
ATOM 815 C C . PHE A 1 98 ? 2.198 6.187 0.270 1.00 98.38 98 PHE A C 1
ATOM 817 O O . PHE A 1 98 ? 1.911 5.767 1.389 1.00 98.38 98 PHE A O 1
ATOM 824 N N . TYR A 1 99 ? 3.454 6.546 -0.016 1.00 97.94 99 TYR A N 1
ATOM 825 C CA . TYR A 1 99 ? 4.536 6.463 0.982 1.00 97.94 99 TYR A CA 1
ATOM 826 C C . TYR A 1 99 ? 4.206 7.202 2.289 1.00 97.94 99 TYR A C 1
ATOM 828 O O . TYR A 1 99 ? 4.446 6.697 3.387 1.00 97.94 99 TYR A O 1
ATOM 836 N N . TYR A 1 100 ? 3.542 8.351 2.174 1.00 98.19 100 TYR A N 1
ATOM 837 C CA . TYR A 1 100 ? 3.074 9.147 3.306 1.00 98.19 100 TYR A CA 1
ATOM 838 C C . TYR A 1 100 ? 2.088 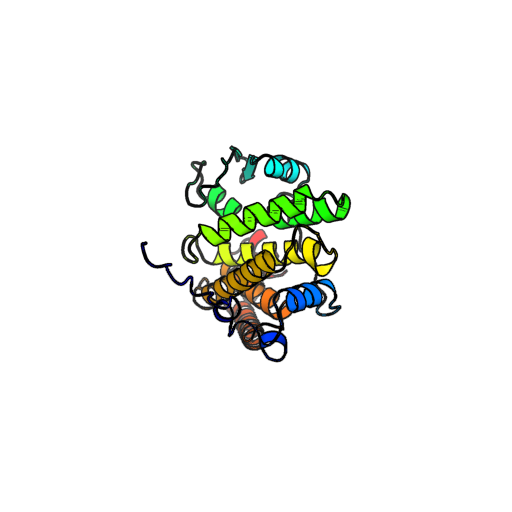8.417 4.234 1.00 98.19 100 TYR A C 1
ATOM 840 O O . TYR A 1 100 ? 1.936 8.820 5.384 1.00 98.19 100 TYR A O 1
ATOM 848 N N . ALA A 1 101 ? 1.426 7.338 3.794 1.00 98.62 101 ALA A N 1
ATO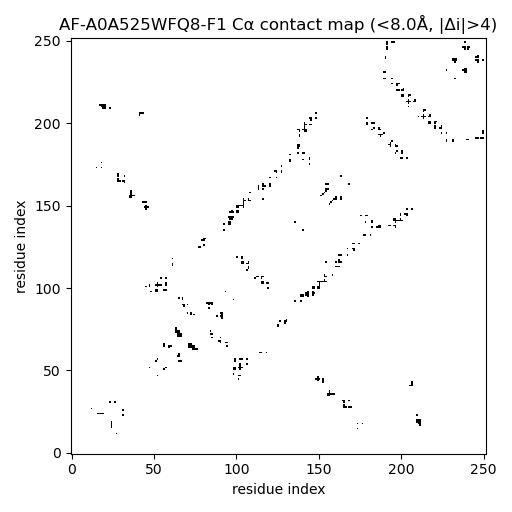M 849 C CA . ALA A 1 101 ? 0.545 6.548 4.658 1.00 98.62 101 ALA A CA 1
ATOM 850 C C . ALA A 1 101 ? 1.321 5.886 5.808 1.00 98.62 101 ALA A C 1
ATOM 852 O O . ALA A 1 101 ? 0.826 5.818 6.933 1.00 98.62 101 ALA A O 1
ATOM 853 N N . VAL A 1 102 ? 2.563 5.466 5.543 1.00 98.56 102 VAL A N 1
ATOM 854 C CA . VAL A 1 102 ? 3.468 4.925 6.565 1.00 98.56 102 VAL A CA 1
ATOM 855 C C . VAL A 1 102 ? 3.851 6.020 7.558 1.00 98.56 102 VAL A C 1
ATOM 857 O O . VAL A 1 102 ? 3.779 5.800 8.763 1.00 98.56 102 VAL A O 1
ATOM 860 N N . GLY A 1 103 ? 4.164 7.223 7.068 1.00 98.62 103 GLY A N 1
ATOM 861 C CA . GLY A 1 103 ? 4.496 8.367 7.920 1.00 98.62 103 GLY A CA 1
ATOM 862 C C . GLY A 1 103 ? 3.327 8.841 8.790 1.00 98.62 103 GLY A C 1
ATOM 863 O O . GLY A 1 103 ? 3.542 9.171 9.952 1.00 98.62 103 GLY A O 1
ATOM 864 N N . LEU A 1 104 ? 2.085 8.792 8.291 1.00 98.81 104 LEU A N 1
ATOM 865 C CA . LEU A 1 104 ? 0.884 9.001 9.114 1.00 98.81 104 LEU A CA 1
ATOM 866 C C . LEU A 1 104 ? 0.792 7.951 10.236 1.00 98.81 104 LEU A C 1
ATOM 868 O O . LEU A 1 104 ? 0.507 8.294 11.381 1.00 98.81 104 LEU A O 1
ATOM 872 N N . GLY A 1 105 ? 1.063 6.680 9.923 1.00 98.62 105 GL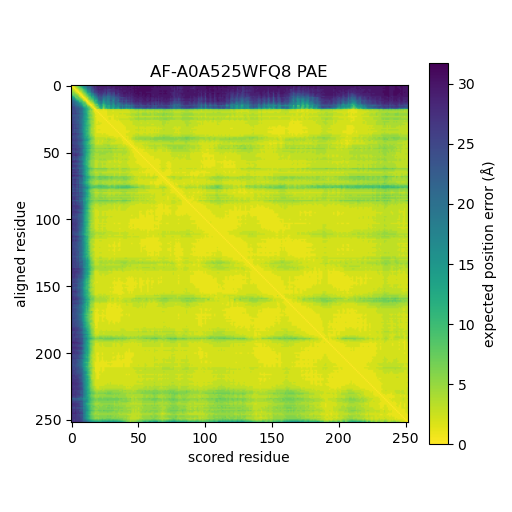Y A N 1
ATOM 873 C CA . GLY A 1 105 ? 1.078 5.590 10.903 1.00 98.62 105 GLY A CA 1
ATOM 874 C C . GLY A 1 105 ? 2.149 5.768 11.982 1.00 98.62 105 GLY A C 1
ATOM 875 O O . GLY A 1 105 ? 1.844 5.677 13.170 1.00 98.62 105 GLY A O 1
ATOM 876 N N . MET A 1 106 ? 3.377 6.101 11.581 1.00 98.56 106 MET A N 1
ATOM 877 C CA . MET A 1 106 ? 4.479 6.435 12.493 1.00 98.56 106 MET A CA 1
ATOM 878 C C . MET A 1 106 ? 4.114 7.621 13.385 1.00 98.56 106 MET A C 1
ATOM 880 O O . MET A 1 106 ? 4.286 7.581 14.602 1.00 98.56 106 MET A O 1
ATOM 884 N N . ALA A 1 107 ? 3.539 8.663 12.785 1.00 98.56 107 ALA A N 1
ATOM 885 C CA . ALA A 1 107 ? 3.144 9.854 13.503 1.00 98.56 107 ALA A CA 1
ATOM 886 C C . ALA A 1 107 ? 2.082 9.585 14.570 1.00 98.56 107 ALA A C 1
ATOM 888 O O . ALA A 1 107 ? 2.161 10.116 15.686 1.00 98.56 107 ALA A O 1
ATOM 889 N N . TYR A 1 108 ? 1.114 8.736 14.232 1.00 98.62 108 TYR A N 1
ATOM 890 C CA . TYR A 1 108 ? 0.110 8.243 15.156 1.00 98.62 108 TYR A CA 1
ATOM 891 C C . TYR A 1 108 ? 0.719 7.385 16.263 1.00 98.62 108 TYR A C 1
ATOM 893 O O . TYR A 1 108 ? 0.360 7.559 17.423 1.00 98.62 108 TYR A O 1
ATOM 901 N N . ASP A 1 109 ? 1.650 6.488 15.942 1.00 98.19 109 ASP A N 1
ATOM 902 C CA . ASP A 1 109 ? 2.312 5.657 16.944 1.00 98.19 109 ASP A CA 1
ATOM 903 C C . ASP A 1 109 ? 3.047 6.501 17.993 1.00 98.19 109 ASP A C 1
ATOM 905 O O . ASP A 1 109 ? 2.897 6.267 19.191 1.00 98.19 109 ASP A O 1
ATOM 909 N N . GLU A 1 110 ? 3.748 7.545 17.563 1.00 98.06 110 GLU A N 1
ATOM 910 C CA . GLU A 1 110 ? 4.484 8.436 18.462 1.00 98.06 110 GLU A CA 1
ATOM 911 C C . GLU A 1 110 ? 3.571 9.301 19.344 1.00 98.06 110 GLU A C 1
ATOM 913 O O . GLU A 1 110 ? 3.848 9.500 20.525 1.00 98.06 110 GLU A O 1
ATOM 918 N N . THR A 1 111 ? 2.487 9.840 18.780 1.00 98.06 111 THR A N 1
ATOM 919 C CA . THR A 1 111 ? 1.713 10.926 19.418 1.00 98.06 111 THR A CA 1
ATOM 920 C C . THR A 1 111 ? 0.350 10.501 19.949 1.00 98.06 111 THR A C 1
ATOM 922 O O . THR A 1 111 ? -0.222 11.180 20.799 1.00 98.06 111 THR A O 1
ATOM 925 N N . LYS A 1 112 ? -0.203 9.409 19.413 1.00 97.50 112 LYS A N 1
ATOM 926 C CA . LYS A 1 112 ? -1.599 8.969 19.570 1.00 97.50 112 LYS A CA 1
ATOM 927 C C . LYS A 1 112 ? -2.652 9.996 19.126 1.00 97.50 112 LYS A C 1
ATOM 929 O O . LYS A 1 112 ? -3.830 9.828 19.440 1.00 97.50 112 LYS A O 1
ATOM 934 N N . ALA A 1 113 ? -2.271 11.039 18.383 1.00 98.31 113 ALA A N 1
ATOM 935 C CA . ALA A 1 113 ? -3.210 12.059 17.924 1.00 98.31 113 ALA A CA 1
ATOM 936 C C . ALA A 1 113 ? -4.117 11.513 16.808 1.00 98.31 113 ALA A C 1
ATOM 938 O O . ALA A 1 113 ? -3.633 11.015 15.791 1.00 98.31 113 ALA A O 1
ATOM 939 N N . SER A 1 114 ? -5.439 11.619 16.978 1.00 98.19 114 SER A N 1
ATOM 940 C CA . SER A 1 114 ? -6.415 10.998 16.068 1.00 98.19 114 SER A CA 1
ATOM 941 C C . SER A 1 114 ? -6.360 11.541 14.637 1.00 98.19 114 SER A C 1
ATOM 943 O O . SER A 1 114 ? -6.641 10.790 13.703 1.00 98.19 114 SER A O 1
ATOM 945 N N . CYS A 1 115 ? -5.908 12.786 14.451 1.00 98.56 115 CYS A N 1
ATOM 946 C CA . CYS A 1 115 ? -5.824 13.452 13.150 1.00 98.56 115 CYS A CA 1
ATOM 947 C C . CYS A 1 115 ? -5.031 12.651 12.102 1.00 98.56 115 CYS A C 1
ATOM 949 O O . CYS A 1 115 ? -5.391 12.664 10.928 1.00 98.56 115 CYS A O 1
ATOM 951 N N . TYR A 1 116 ? -3.992 11.910 12.499 1.00 98.81 116 TYR A N 1
ATOM 952 C CA . TYR A 1 116 ? -3.211 11.095 11.564 1.00 98.81 116 TYR A CA 1
ATOM 953 C C . TYR A 1 116 ? -4.001 9.885 11.048 1.00 98.81 116 TYR A C 1
ATOM 955 O O . TYR A 1 116 ? -3.944 9.568 9.859 1.00 98.81 116 TYR A O 1
ATOM 963 N N . ALA A 1 117 ? -4.771 9.232 11.924 1.00 98.69 117 ALA A N 1
ATOM 964 C CA . ALA A 1 117 ? -5.621 8.109 11.541 1.00 98.69 117 ALA A CA 1
ATOM 965 C C . ALA A 1 117 ? -6.825 8.579 10.718 1.00 98.69 117 ALA A C 1
ATOM 967 O O . ALA A 1 117 ? -7.129 7.991 9.683 1.00 98.69 117 ALA A O 1
ATOM 968 N N . GLU A 1 118 ? -7.460 9.677 11.132 1.00 98.69 118 GLU A N 1
ATOM 969 C CA . GLU A 1 118 ? -8.537 10.332 10.383 1.00 98.69 118 GLU A CA 1
ATOM 970 C C . GLU A 1 118 ? -8.065 10.721 8.978 1.00 98.69 118 GLU A C 1
ATOM 972 O O . GLU A 1 118 ? -8.755 10.451 7.993 1.00 98.69 118 GLU A O 1
ATOM 977 N N . LYS A 1 119 ? -6.848 11.273 8.856 1.00 98.75 119 LYS A N 1
ATOM 978 C CA . LYS A 1 119 ? -6.291 11.635 7.553 1.00 98.75 119 LYS A CA 1
ATOM 979 C C . LYS A 1 119 ? -6.012 10.418 6.677 1.00 98.75 119 LYS A C 1
ATOM 981 O O . LYS A 1 119 ? -6.271 10.465 5.476 1.00 98.75 119 LYS A O 1
ATOM 986 N N . TRP A 1 120 ? -5.509 9.325 7.248 1.00 98.75 120 TRP A N 1
ATOM 987 C CA . TRP A 1 120 ? -5.318 8.085 6.496 1.00 98.75 120 TRP A CA 1
ATOM 988 C C . TRP A 1 120 ? -6.648 7.522 5.975 1.00 98.75 120 TRP A C 1
ATOM 990 O O . TRP A 1 120 ? -6.722 7.139 4.805 1.00 98.75 120 TRP A O 1
ATOM 1000 N N . VAL A 1 121 ? -7.703 7.533 6.798 1.00 98.81 121 VAL A N 1
ATOM 1001 C CA . VAL A 1 121 ? -9.058 7.103 6.409 1.00 98.81 121 VAL A CA 1
ATOM 1002 C C . VAL A 1 121 ? -9.621 7.976 5.286 1.00 98.81 121 VAL A C 1
ATOM 1004 O O . VAL A 1 121 ? -10.133 7.429 4.309 1.00 98.81 121 VAL A O 1
ATOM 1007 N N . ASP A 1 122 ? -9.489 9.303 5.385 1.00 98.56 122 ASP A N 1
ATOM 1008 C CA . ASP A 1 122 ? -9.915 10.282 4.369 1.00 98.56 122 ASP A CA 1
ATOM 1009 C C . ASP A 1 122 ? -9.222 10.048 3.013 1.00 98.56 122 ASP A C 1
ATOM 1011 O O . ASP A 1 122 ? -9.869 9.836 1.980 1.00 98.56 122 ASP A O 1
ATOM 1015 N N . LEU A 1 123 ? -7.886 10.000 3.015 1.00 98.75 123 LEU A N 1
ATOM 1016 C CA . LEU A 1 123 ? -7.092 9.806 1.798 1.00 98.75 123 LEU A CA 1
ATOM 1017 C C . LEU A 1 123 ? -7.351 8.439 1.158 1.00 98.75 123 LEU A C 1
ATOM 1019 O O . LEU A 1 123 ? -7.513 8.338 -0.055 1.00 98.75 123 LEU A O 1
ATOM 1023 N N . THR A 1 124 ? -7.418 7.383 1.966 1.00 98.81 124 THR A N 1
ATOM 1024 C CA . THR A 1 124 ? -7.647 6.022 1.468 1.00 98.81 124 THR A CA 1
ATOM 1025 C C . THR A 1 124 ? -9.068 5.868 0.933 1.00 98.81 124 THR A C 1
ATOM 1027 O O . THR A 1 124 ? -9.253 5.345 -0.163 1.00 98.81 124 THR A O 1
ATOM 1030 N N . SER A 1 125 ? -10.076 6.368 1.654 1.00 98.69 125 SER A N 1
ATOM 1031 C CA . SER A 1 125 ? -11.476 6.300 1.221 1.00 98.69 125 SER A CA 1
ATOM 1032 C C . SER A 1 125 ? -11.703 7.046 -0.083 1.00 98.69 125 SER A C 1
ATOM 1034 O O . SER A 1 125 ? -12.262 6.467 -1.010 1.00 98.69 125 SER A O 1
ATOM 1036 N N . SER A 1 126 ? -11.233 8.293 -0.173 1.00 98.44 126 SER A N 1
ATOM 1037 C CA . SER A 1 126 ? -11.409 9.099 -1.383 1.00 98.44 126 SER A CA 1
ATOM 1038 C C . SER A 1 126 ? -10.670 8.512 -2.586 1.00 98.44 126 SER A C 1
ATOM 1040 O O . SER A 1 126 ? -11.160 8.625 -3.707 1.00 98.44 126 SER A O 1
ATOM 1042 N N . TRP A 1 127 ? -9.522 7.855 -2.379 1.00 98.69 127 TRP A N 1
ATOM 1043 C CA . TRP A 1 127 ? -8.822 7.142 -3.449 1.00 98.69 127 TRP A CA 1
ATOM 1044 C C . TRP A 1 127 ? -9.618 5.923 -3.931 1.00 98.69 127 TRP A C 1
ATOM 1046 O O . TRP A 1 127 ? -9.791 5.755 -5.137 1.00 98.69 127 TRP A O 1
ATOM 1056 N N . ILE A 1 128 ? -10.151 5.115 -3.002 1.00 98.56 128 ILE A N 1
ATOM 1057 C CA . ILE A 1 128 ? -10.984 3.937 -3.315 1.00 98.56 128 ILE A CA 1
ATOM 1058 C C . ILE A 1 128 ? -12.203 4.328 -4.158 1.00 98.56 128 ILE A C 1
ATOM 1060 O O . ILE A 1 128 ? -12.585 3.575 -5.050 1.00 98.56 128 ILE A O 1
ATOM 1064 N N . ASP A 1 129 ? -12.798 5.489 -3.885 1.00 97.81 129 ASP A N 1
ATOM 1065 C CA . ASP A 1 129 ? -14.009 5.948 -4.571 1.00 97.81 129 ASP A CA 1
ATOM 1066 C C . ASP A 1 129 ? -13.747 6.510 -5.975 1.00 97.81 129 ASP A C 1
ATOM 1068 O O . ASP A 1 129 ? -14.662 6.551 -6.797 1.00 97.81 129 ASP A O 1
ATOM 1072 N N . ALA A 1 130 ? -12.525 6.966 -6.260 1.00 97.44 130 ALA A N 1
ATOM 1073 C CA . ALA A 1 130 ? -12.253 7.799 -7.430 1.00 97.44 130 ALA A CA 1
ATOM 1074 C C . ALA A 1 130 ? -11.296 7.188 -8.459 1.00 97.44 130 ALA A C 1
ATOM 1076 O O . ALA A 1 130 ? -11.300 7.637 -9.606 1.00 97.44 130 ALA A O 1
ATOM 1077 N N . VAL A 1 131 ? -10.445 6.230 -8.075 1.00 98.19 131 VAL A N 1
ATOM 1078 C CA . VAL A 1 131 ? -9.321 5.793 -8.919 1.00 98.19 131 VAL A CA 1
ATOM 1079 C C . VAL A 1 131 ? -9.558 4.395 -9.503 1.00 98.19 131 VAL A C 1
ATOM 1081 O O . VAL A 1 131 ? -9.587 3.419 -8.751 1.00 98.19 131 VAL A O 1
ATOM 1084 N N . PRO A 1 132 ? -9.691 4.268 -10.839 1.00 96.75 132 PRO A N 1
ATOM 1085 C CA . PRO A 1 132 ? -9.719 2.974 -11.520 1.00 96.75 132 PRO A CA 1
ATOM 1086 C C . PRO A 1 132 ? -8.436 2.164 -11.296 1.00 96.75 132 PRO A C 1
ATOM 1088 O O . PRO A 1 132 ? -7.351 2.731 -11.153 1.00 96.75 132 PRO A O 1
ATOM 1091 N N . LEU A 1 133 ? -8.545 0.831 -11.309 1.00 93.62 133 LEU A N 1
ATOM 1092 C CA . LEU A 1 133 ? -7.404 -0.073 -11.087 1.00 93.62 133 LEU A CA 1
ATOM 1093 C C . LEU A 1 133 ? -6.298 0.095 -12.141 1.00 93.62 133 LEU A C 1
ATOM 1095 O O . LEU A 1 133 ? -5.120 0.001 -11.806 1.00 93.62 133 LEU A O 1
ATOM 1099 N N . ASP A 1 134 ? -6.685 0.390 -13.380 1.00 94.94 134 ASP A N 1
ATOM 1100 C CA . ASP A 1 134 ? -5.826 0.539 -14.557 1.00 94.94 134 ASP A CA 1
ATOM 1101 C C . ASP A 1 134 ? -5.378 1.986 -14.822 1.00 94.94 134 ASP A C 1
ATOM 1103 O O . ASP A 1 134 ? -4.749 2.272 -15.841 1.00 94.94 134 ASP A O 1
ATOM 1107 N N . PHE A 1 135 ? -5.668 2.916 -13.904 1.00 97.06 135 PHE A N 1
ATOM 1108 C CA . PHE A 1 135 ? -5.355 4.335 -14.092 1.00 97.06 135 PHE A CA 1
ATOM 1109 C C . PHE A 1 135 ? -3.849 4.615 -14.235 1.00 97.06 135 PHE A C 1
ATOM 1111 O O . PHE A 1 135 ? -3.441 5.507 -14.982 1.00 97.06 135 PHE A O 1
ATOM 1118 N N . LEU A 1 136 ? -3.014 3.863 -13.515 1.00 96.56 136 LEU A N 1
ATOM 1119 C CA . LEU A 1 136 ? -1.557 3.973 -13.552 1.00 96.56 136 LEU A CA 1
ATOM 1120 C C . LEU A 1 136 ? -0.907 2.601 -13.754 1.00 96.56 136 LEU A C 1
ATOM 1122 O O . LEU A 1 136 ? -1.555 1.583 -13.505 1.00 96.56 136 LEU A O 1
ATOM 1126 N N . PRO A 1 137 ? 0.373 2.569 -14.174 1.00 95.81 137 PRO A N 1
ATOM 1127 C CA . PRO A 1 137 ? 1.141 1.333 -14.269 1.00 95.81 137 PRO A CA 1
ATOM 1128 C C . PRO A 1 137 ? 1.061 0.468 -13.003 1.00 95.81 137 PRO A C 1
ATOM 1130 O O . PRO A 1 137 ? 0.949 0.970 -11.879 1.00 95.81 137 PRO A O 1
ATOM 1133 N N . SER A 1 138 ? 1.124 -0.845 -13.197 1.00 95.62 138 SER A N 1
ATOM 1134 C CA . SER A 1 138 ? 0.979 -1.867 -12.156 1.00 95.62 138 SER A CA 1
ATOM 1135 C C . SER A 1 138 ? 1.993 -1.729 -11.014 1.00 95.62 138 SER A C 1
ATOM 1137 O O . SER A 1 138 ? 1.644 -1.961 -9.855 1.00 95.62 138 SER A O 1
ATOM 1139 N N . ASP A 1 139 ? 3.208 -1.253 -11.290 1.00 95.19 139 ASP A N 1
ATOM 1140 C CA . ASP A 1 139 ? 4.256 -1.059 -10.282 1.00 95.19 139 ASP A CA 1
ATOM 1141 C C . ASP A 1 139 ? 3.854 -0.017 -9.224 1.00 95.19 139 ASP A C 1
ATOM 1143 O O . ASP A 1 139 ? 4.172 -0.152 -8.035 1.00 95.19 139 ASP A O 1
ATOM 1147 N N . VAL A 1 140 ? 3.049 0.976 -9.622 1.00 97.75 140 VAL A N 1
ATOM 1148 C CA . VAL A 1 140 ? 2.455 1.959 -8.709 1.00 97.75 140 VAL A CA 1
ATO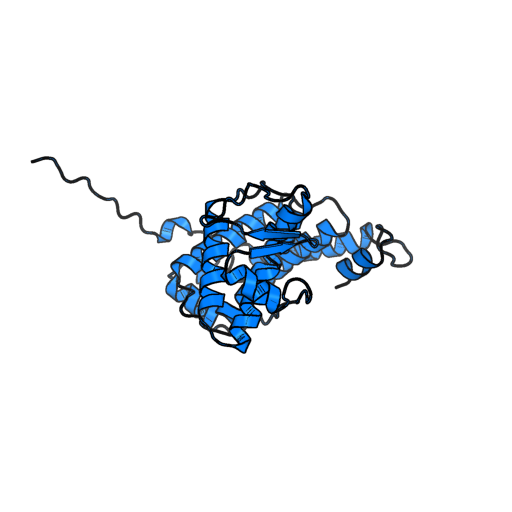M 1149 C C . VAL A 1 140 ? 1.468 1.281 -7.759 1.00 97.75 140 VAL A C 1
ATOM 1151 O O . VAL A 1 140 ? 1.442 1.598 -6.567 1.00 97.75 140 VAL A O 1
ATOM 1154 N N . ALA A 1 141 ? 0.677 0.323 -8.256 1.00 97.62 141 ALA A N 1
ATOM 1155 C CA . ALA A 1 141 ? -0.221 -0.469 -7.421 1.00 97.62 141 ALA A CA 1
ATOM 1156 C C . ALA A 1 141 ? 0.556 -1.348 -6.434 1.00 97.62 141 ALA A C 1
ATOM 1158 O O . ALA A 1 141 ? 0.207 -1.367 -5.254 1.00 97.62 141 ALA A O 1
ATOM 1159 N N . GLY A 1 142 ? 1.651 -1.985 -6.867 1.00 97.88 142 GLY A N 1
ATOM 1160 C CA . GLY A 1 142 ? 2.534 -2.754 -5.983 1.00 97.88 142 GLY A CA 1
ATOM 1161 C C . GLY A 1 142 ? 3.049 -1.926 -4.801 1.00 97.88 142 GLY A C 1
ATOM 1162 O O . GLY A 1 142 ? 2.923 -2.330 -3.642 1.00 97.88 142 GLY A O 1
ATOM 1163 N N . ARG A 1 143 ? 3.539 -0.709 -5.067 1.00 97.75 143 ARG A N 1
ATOM 1164 C CA . ARG A 1 143 ? 3.982 0.222 -4.014 1.00 97.75 143 ARG A CA 1
ATOM 1165 C C . ARG A 1 143 ? 2.854 0.682 -3.099 1.00 97.75 143 ARG A C 1
ATOM 1167 O O . ARG A 1 143 ? 3.033 0.706 -1.882 1.00 97.75 143 ARG A O 1
ATOM 1174 N N . ARG A 1 144 ? 1.687 1.012 -3.653 1.00 98.56 144 ARG A N 1
ATOM 1175 C CA . ARG A 1 144 ? 0.528 1.426 -2.853 1.00 98.56 144 ARG A CA 1
ATOM 1176 C C . ARG A 1 144 ? 0.039 0.311 -1.935 1.00 98.56 144 ARG A C 1
ATOM 1178 O O . ARG A 1 144 ? -0.173 0.583 -0.759 1.00 98.56 144 ARG A O 1
ATOM 1185 N N . ILE A 1 145 ? -0.085 -0.921 -2.440 1.00 98.75 145 ILE A N 1
ATOM 1186 C CA . ILE A 1 145 ? -0.434 -2.105 -1.638 1.00 98.75 145 ILE A CA 1
ATOM 1187 C C . ILE A 1 145 ? 0.544 -2.220 -0.469 1.00 98.75 145 ILE A C 1
ATOM 1189 O O . ILE A 1 145 ? 0.114 -2.230 0.680 1.00 98.75 145 ILE A O 1
ATOM 1193 N N . GLN A 1 146 ? 1.852 -2.218 -0.736 1.00 98.50 146 GLN A N 1
ATOM 1194 C CA . GLN A 1 146 ? 2.875 -2.298 0.307 1.00 98.50 146 GLN A CA 1
ATOM 1195 C C . GLN A 1 146 ? 2.704 -1.206 1.380 1.00 98.50 146 GLN A C 1
ATOM 1197 O O . GLN A 1 146 ? 2.623 -1.512 2.570 1.00 98.50 146 GLN A O 1
ATOM 1202 N N . ASN A 1 147 ? 2.581 0.058 0.972 1.00 98.81 147 ASN A N 1
ATOM 1203 C CA . ASN A 1 147 ? 2.462 1.179 1.905 1.00 98.81 147 ASN A CA 1
ATOM 1204 C C . ASN A 1 147 ? 1.131 1.188 2.676 1.00 98.81 147 ASN A C 1
ATOM 1206 O O . ASN A 1 147 ? 1.093 1.588 3.839 1.00 98.81 147 ASN A O 1
ATOM 1210 N N . TRP A 1 148 ? 0.044 0.697 2.081 1.00 98.81 148 TRP A N 1
ATOM 1211 C CA . TRP A 1 148 ? -1.234 0.498 2.768 1.00 98.81 148 TRP A CA 1
ATOM 1212 C C . TRP A 1 148 ? -1.152 -0.590 3.839 1.00 98.81 148 TRP A C 1
ATOM 1214 O O . TRP A 1 148 ? -1.670 -0.405 4.939 1.00 98.81 148 TRP A O 1
ATOM 1224 N N . ILE A 1 149 ? -0.464 -1.698 3.554 1.00 98.81 149 ILE A N 1
ATOM 1225 C CA . ILE A 1 149 ? -0.213 -2.767 4.531 1.00 98.81 149 ILE A CA 1
ATOM 1226 C C . ILE A 1 149 ? 0.653 -2.253 5.686 1.00 98.81 149 ILE A C 1
ATOM 1228 O O . ILE A 1 149 ? 0.410 -2.564 6.852 1.00 98.81 149 ILE A O 1
ATOM 1232 N N . PHE A 1 150 ? 1.643 -1.421 5.383 1.00 98.69 150 PHE A N 1
ATOM 1233 C CA . PHE A 1 150 ? 2.484 -0.798 6.398 1.00 98.69 150 PHE A CA 1
ATOM 1234 C C . PHE A 1 150 ? 1.737 0.248 7.232 1.00 98.69 150 PHE A C 1
ATOM 1236 O O . PHE A 1 150 ? 1.931 0.294 8.440 1.00 98.69 150 PHE A O 1
ATOM 1243 N N . ALA A 1 151 ? 0.824 1.032 6.657 1.00 98.56 151 ALA A N 1
ATOM 1244 C CA . ALA A 1 151 ? -0.062 1.894 7.442 1.00 98.56 151 ALA A CA 1
ATOM 1245 C C . ALA A 1 151 ? -1.009 1.070 8.338 1.00 98.56 151 ALA A C 1
ATOM 1247 O O . ALA A 1 151 ? -1.191 1.380 9.516 1.00 98.56 151 ALA A O 1
ATOM 1248 N N . HIS A 1 152 ? -1.552 -0.031 7.808 1.00 98.50 152 HIS A N 1
ATOM 1249 C CA . HIS A 1 152 ? -2.387 -0.976 8.550 1.00 98.50 152 HIS A CA 1
ATOM 1250 C C . HIS A 1 152 ? -1.678 -1.549 9.790 1.00 98.50 152 HIS A C 1
ATOM 1252 O O . HIS A 1 152 ? -2.314 -1.709 10.836 1.00 98.50 152 HIS A O 1
ATOM 1258 N N . TYR A 1 153 ? -0.367 -1.816 9.708 1.00 98.38 153 TYR A N 1
ATOM 1259 C CA . TYR A 1 153 ? 0.435 -2.223 10.867 1.00 98.38 153 TYR A CA 1
ATOM 1260 C C . TYR A 1 153 ? 0.224 -1.264 12.045 1.00 98.38 153 TYR A C 1
ATOM 1262 O O . TYR A 1 153 ? -0.184 -1.704 13.118 1.00 98.38 153 TYR A O 1
ATOM 1270 N N . TYR A 1 154 ? 0.392 0.039 11.814 1.00 98.50 154 TYR A N 1
ATOM 1271 C CA . TYR A 1 154 ? 0.237 1.072 12.835 1.00 98.50 154 TYR A CA 1
ATOM 1272 C C . TYR A 1 154 ? -1.206 1.226 13.317 1.00 98.50 154 TYR A C 1
ATOM 1274 O O . TYR A 1 154 ? -1.458 1.185 14.516 1.00 98.50 154 TYR A O 1
ATOM 1282 N N . PHE A 1 155 ? -2.158 1.403 12.402 1.00 98.38 155 PHE A N 1
ATOM 1283 C CA . PHE A 1 155 ? -3.518 1.817 12.769 1.00 98.38 155 PHE A CA 1
ATOM 1284 C C . PHE A 1 155 ? -4.440 0.691 13.236 1.00 98.38 155 PHE A C 1
ATOM 1286 O O . PHE A 1 155 ? -5.473 0.987 13.841 1.00 98.38 155 PHE A O 1
ATOM 1293 N N . VAL A 1 156 ? -4.098 -0.563 12.918 1.00 97.94 156 VAL A N 1
ATOM 1294 C CA . VAL A 1 156 ? -4.946 -1.733 13.188 1.00 97.94 156 VAL A CA 1
ATOM 1295 C C . VAL A 1 156 ? -4.212 -2.796 13.994 1.00 97.94 156 VAL A C 1
ATOM 1297 O O . VAL A 1 156 ? -4.772 -3.329 14.943 1.00 97.94 156 VAL A O 1
ATOM 1300 N N . THR A 1 157 ? -2.976 -3.145 13.620 1.00 96.75 157 THR A N 1
ATOM 1301 C CA . THR A 1 157 ? -2.284 -4.289 14.245 1.00 96.75 157 THR A CA 1
ATOM 1302 C C . THR A 1 157 ? -1.693 -3.948 15.605 1.00 96.75 157 THR A C 1
ATOM 1304 O O . THR A 1 157 ? -1.843 -4.733 16.537 1.00 96.75 157 THR A O 1
ATOM 1307 N N . ILE A 1 158 ? -1.014 -2.805 15.733 1.00 97.00 158 ILE A N 1
ATOM 1308 C CA . ILE A 1 158 ? -0.407 -2.409 17.013 1.00 97.00 158 ILE A CA 1
ATOM 1309 C C . ILE A 1 158 ? -1.255 -1.405 17.798 1.00 97.00 158 ILE A C 1
ATOM 1311 O O . ILE A 1 158 ? -1.101 -1.322 19.014 1.00 97.00 158 ILE A O 1
ATOM 1315 N N . HIS A 1 159 ? -2.177 -0.700 17.134 1.00 96.69 159 HIS A N 1
ATOM 1316 C CA . HIS A 1 159 ? -3.148 0.188 17.776 1.00 96.69 159 HIS A CA 1
ATOM 1317 C C . HIS A 1 159 ? -4.565 -0.104 17.308 1.00 96.69 159 HIS A C 1
ATOM 1319 O O . HIS A 1 159 ? -4.788 -0.525 16.181 1.00 96.69 159 HIS A O 1
ATOM 1325 N N . GLN A 1 160 ? -5.533 0.191 18.171 1.00 94.62 160 GLN A N 1
ATOM 1326 C CA . GLN A 1 160 ?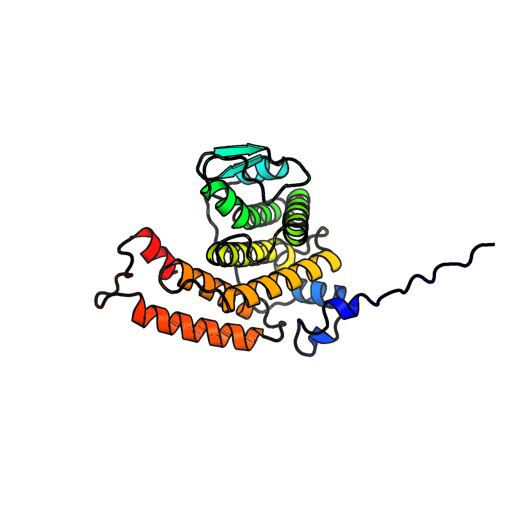 -6.959 0.108 17.863 1.00 94.62 160 GLN A CA 1
ATOM 1327 C C . GLN A 1 160 ? -7.497 1.525 17.685 1.00 94.62 160 GLN A C 1
ATOM 1329 O O . GLN A 1 160 ? -8.171 2.064 18.564 1.00 94.62 160 GLN A O 1
ATOM 1334 N N . SER A 1 161 ? -7.111 2.176 16.584 1.00 94.44 161 SER A N 1
ATOM 1335 C CA . SER A 1 161 ? -7.525 3.557 16.341 1.00 94.44 161 SER A CA 1
ATOM 1336 C C . SER A 1 161 ? -9.045 3.653 16.192 1.00 94.44 161 SER A C 1
ATOM 1338 O O . SER A 1 161 ?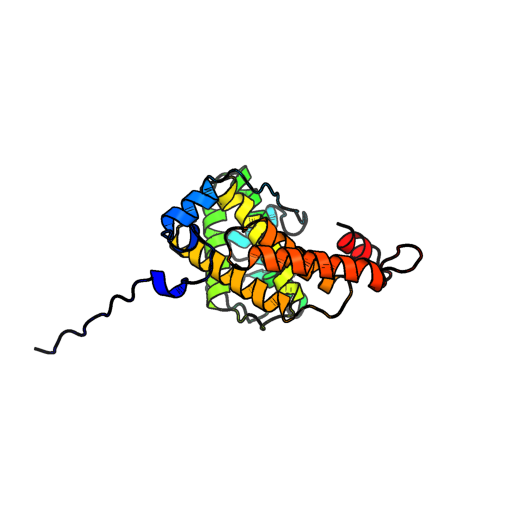 -9.643 2.950 15.380 1.00 94.44 161 SER A O 1
ATOM 1340 N N . ALA A 1 162 ? -9.663 4.570 16.939 1.00 94.88 162 ALA A N 1
ATOM 1341 C CA . ALA A 1 162 ? -11.107 4.805 16.900 1.00 94.88 162 ALA A CA 1
ATOM 1342 C C . ALA A 1 162 ? -11.607 5.339 15.544 1.00 94.88 162 ALA A C 1
ATOM 1344 O O . ALA A 1 162 ? -12.799 5.261 15.265 1.00 94.88 162 ALA A O 1
ATOM 1345 N N . ALA A 1 163 ? -10.710 5.864 14.700 1.00 96.94 163 ALA A N 1
ATOM 1346 C CA . ALA A 1 163 ? -11.048 6.294 13.344 1.00 96.94 163 ALA A CA 1
ATOM 1347 C C . ALA A 1 163 ? -11.302 5.110 12.389 1.00 96.94 163 ALA A C 1
ATOM 1349 O O . ALA A 1 163 ? -11.873 5.301 11.318 1.00 96.94 163 ALA A O 1
ATOM 1350 N N . ILE A 1 164 ? -10.865 3.896 12.750 1.00 97.88 164 ILE A N 1
ATOM 1351 C CA . ILE A 1 164 ? -11.016 2.698 11.920 1.00 97.88 164 ILE A CA 1
ATOM 1352 C C . ILE A 1 164 ? -12.276 1.959 12.354 1.00 97.88 164 ILE A C 1
ATOM 1354 O O . ILE A 1 164 ? -12.239 1.113 13.246 1.00 97.88 164 ILE A O 1
ATOM 1358 N N . ASP A 1 165 ? -13.397 2.279 11.713 1.00 97.88 165 ASP A N 1
ATOM 1359 C CA . ASP A 1 165 ? -14.623 1.501 11.859 1.00 97.88 165 ASP A CA 1
ATOM 1360 C C . ASP A 1 165 ? -14.649 0.286 10.915 1.00 97.88 165 ASP A C 1
ATOM 1362 O O . ASP A 1 165 ? -13.857 0.161 9.970 1.00 97.88 165 ASP A O 1
ATOM 1366 N N . SER A 1 166 ? -15.567 -0.647 11.177 1.00 97.69 166 SER A N 1
ATOM 1367 C CA . SER A 1 166 ? -15.652 -1.887 10.408 1.00 97.69 166 SER A CA 1
ATOM 1368 C C . SER A 1 166 ? -16.117 -1.673 8.965 1.00 97.69 166 SER A C 1
ATOM 1370 O O . SER A 1 166 ? -15.800 -2.482 8.094 1.00 97.69 166 SER A O 1
ATOM 1372 N N . HIS A 1 167 ? -16.810 -0.571 8.673 1.00 97.06 167 HIS A N 1
ATOM 1373 C CA . HIS A 1 167 ? -17.250 -0.240 7.323 1.00 97.06 167 HIS A CA 1
ATOM 1374 C C . HIS A 1 167 ? -16.078 0.233 6.451 1.00 97.06 167 HIS A C 1
ATOM 1376 O O . HIS A 1 167 ? -15.871 -0.301 5.357 1.00 97.06 167 HIS A O 1
ATOM 1382 N N . PHE A 1 168 ? -15.275 1.185 6.935 1.00 98.31 168 PHE A N 1
ATOM 1383 C CA . PHE A 1 168 ? -14.031 1.586 6.281 1.00 98.31 168 PHE A CA 1
ATOM 1384 C C . PHE A 1 168 ? -13.102 0.386 6.117 1.00 98.31 168 PHE A C 1
ATOM 1386 O O . PHE A 1 168 ? -12.566 0.172 5.031 1.00 98.31 168 PHE A O 1
ATOM 1393 N N . TYR A 1 169 ? -12.950 -0.423 7.166 1.00 98.50 169 TYR A N 1
ATOM 1394 C CA . TYR A 1 169 ? -12.041 -1.559 7.136 1.00 98.50 169 TYR A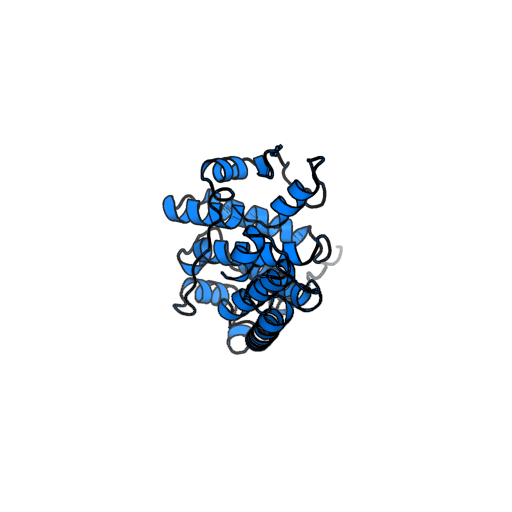 CA 1
ATOM 1395 C C . TYR A 1 169 ? -12.419 -2.598 6.069 1.00 98.50 169 TYR A C 1
ATOM 1397 O O . TYR A 1 169 ? -11.557 -3.079 5.334 1.00 98.50 169 TYR A O 1
ATOM 1405 N N . MET A 1 170 ? -13.713 -2.877 5.899 1.00 98.06 170 MET A N 1
ATOM 1406 C CA . MET A 1 170 ? -14.189 -3.752 4.826 1.00 98.06 170 MET A CA 1
ATOM 1407 C C . MET A 1 170 ? -13.961 -3.162 3.429 1.00 98.06 170 MET A C 1
ATOM 1409 O O . MET A 1 170 ? -13.520 -3.880 2.529 1.00 98.06 170 MET A O 1
ATOM 1413 N N . ARG A 1 171 ? -14.166 -1.849 3.246 1.00 98.06 171 ARG A N 1
ATOM 1414 C CA . ARG A 1 171 ? -13.819 -1.163 1.987 1.00 98.06 171 ARG A CA 1
ATOM 1415 C C . ARG A 1 171 ? -12.321 -1.238 1.693 1.00 98.06 171 ARG A C 1
ATOM 1417 O O . ARG A 1 171 ? -11.937 -1.487 0.549 1.00 98.06 171 ARG A O 1
ATOM 1424 N N . PHE A 1 172 ? -11.486 -1.056 2.716 1.00 98.69 172 PHE A N 1
ATOM 1425 C CA . PHE A 1 172 ? -10.034 -1.176 2.627 1.00 98.69 172 PHE A CA 1
ATOM 1426 C C . PHE A 1 172 ? -9.617 -2.579 2.173 1.00 98.69 172 PHE A C 1
ATOM 1428 O O . PHE A 1 172 ? -8.927 -2.699 1.162 1.00 98.69 172 PHE A O 1
ATOM 1435 N N . LEU A 1 173 ? -10.088 -3.634 2.849 1.00 98.62 173 LEU A N 1
ATOM 1436 C CA . LEU A 1 173 ? -9.762 -5.020 2.494 1.00 98.62 173 LEU A CA 1
ATOM 1437 C C . LEU A 1 173 ? -10.268 -5.396 1.097 1.00 98.62 173 LEU A C 1
ATOM 1439 O O . LEU A 1 173 ? -9.530 -6.008 0.329 1.00 98.62 173 LEU A O 1
ATOM 1443 N N . GLY A 1 174 ? -11.482 -4.980 0.726 1.00 98.38 174 GLY A N 1
ATOM 1444 C CA . GLY A 1 174 ? -12.009 -5.224 -0.617 1.00 98.38 174 GLY A CA 1
ATOM 1445 C C . GLY A 1 174 ? -11.242 -4.491 -1.715 1.00 98.38 174 GLY A C 1
ATOM 1446 O O . GLY A 1 174 ? -11.032 -5.046 -2.792 1.00 98.38 174 GLY A O 1
ATOM 1447 N N . SER A 1 175 ? -10.777 -3.268 -1.457 1.00 98.50 175 SER A N 1
ATOM 1448 C CA . SER A 1 175 ? -9.903 -2.559 -2.395 1.00 98.50 175 SER A CA 1
ATOM 1449 C C . SER A 1 175 ? -8.524 -3.210 -2.498 1.00 98.50 175 SER A C 1
ATOM 1451 O O . SER A 1 175 ? -8.007 -3.359 -3.603 1.00 98.50 175 SER A O 1
ATOM 1453 N N . LEU A 1 176 ? -7.938 -3.630 -1.372 1.00 98.50 176 LEU A N 1
ATOM 1454 C CA . LEU A 1 176 ? -6.659 -4.337 -1.351 1.00 98.50 176 LEU A CA 1
ATOM 1455 C C . LEU A 1 176 ? -6.743 -5.625 -2.186 1.00 98.50 176 LEU A C 1
ATOM 1457 O O . LEU A 1 176 ? -5.916 -5.823 -3.070 1.00 98.50 176 LEU A O 1
ATOM 1461 N N . HIS A 1 177 ? -7.783 -6.441 -1.971 1.00 98.38 177 HIS A N 1
ATOM 1462 C CA . HIS A 1 177 ? -8.042 -7.674 -2.726 1.00 98.38 177 HIS A CA 1
ATOM 1463 C C . HIS A 1 177 ? -8.111 -7.419 -4.236 1.00 98.38 177 HIS A C 1
ATOM 1465 O O . HIS A 1 177 ? -7.330 -7.996 -4.991 1.00 98.38 177 HIS A O 1
ATOM 1471 N N . ARG A 1 178 ? -8.948 -6.467 -4.678 1.00 97.94 178 ARG A N 1
ATOM 1472 C CA . ARG A 1 178 ? -9.060 -6.107 -6.104 1.00 97.94 178 ARG A CA 1
ATOM 1473 C C . ARG A 1 178 ? -7.730 -5.660 -6.707 1.00 97.94 178 ARG A C 1
ATOM 1475 O O . ARG A 1 178 ? -7.418 -6.034 -7.834 1.00 97.94 178 ARG A O 1
ATOM 1482 N N . GLN A 1 179 ? -6.949 -4.873 -5.968 1.00 98.31 179 GLN A N 1
ATOM 1483 C CA . GLN A 1 179 ? -5.637 -4.420 -6.425 1.00 98.31 179 GLN A CA 1
ATOM 1484 C C . GLN A 1 179 ? -4.636 -5.574 -6.544 1.00 98.31 179 GLN A C 1
ATOM 1486 O O . GLN A 1 179 ? -3.878 -5.596 -7.507 1.00 98.31 179 GLN A O 1
ATOM 1491 N N . ILE A 1 180 ? -4.645 -6.542 -5.622 1.00 98.38 180 ILE A N 1
ATOM 1492 C CA . ILE A 1 180 ? -3.771 -7.726 -5.680 1.00 98.38 180 ILE A CA 1
ATOM 1493 C C . ILE A 1 180 ? -4.138 -8.613 -6.875 1.00 98.38 180 ILE A C 1
ATOM 1495 O O . ILE A 1 180 ? -3.249 -9.025 -7.620 1.00 98.38 180 ILE A O 1
ATOM 1499 N N . CYS A 1 181 ? -5.433 -8.866 -7.094 1.00 97.56 181 CYS A N 1
ATOM 1500 C CA . CYS A 1 181 ? -5.912 -9.618 -8.256 1.00 97.56 181 CYS A CA 1
ATOM 1501 C C . CYS A 1 181 ? -5.501 -8.943 -9.568 1.00 97.56 181 CYS A C 1
ATOM 1503 O O . CYS A 1 181 ? -4.910 -9.591 -10.429 1.00 97.56 181 CYS A O 1
ATOM 1505 N N . TYR A 1 182 ? -5.727 -7.629 -9.682 1.00 97.69 182 TYR A N 1
ATOM 1506 C CA . TYR A 1 182 ? -5.292 -6.855 -10.843 1.00 97.69 182 TYR A CA 1
ATOM 1507 C C . TYR A 1 182 ? -3.776 -6.946 -11.045 1.00 97.69 182 TYR A C 1
ATOM 1509 O O . TYR A 1 182 ? -3.317 -7.238 -12.147 1.00 97.69 182 TYR A O 1
ATOM 1517 N N . LEU A 1 183 ? -2.996 -6.757 -9.978 1.00 97.69 183 LEU A N 1
ATOM 1518 C CA . LEU A 1 183 ? -1.538 -6.782 -10.035 1.00 97.69 183 LEU A CA 1
ATOM 1519 C C . LEU A 1 183 ? -0.997 -8.131 -10.515 1.00 97.69 183 LEU A C 1
ATOM 1521 O O . LEU A 1 183 ? -0.089 -8.166 -11.339 1.00 97.69 183 LEU A O 1
ATOM 1525 N N . ARG A 1 184 ? -1.582 -9.239 -10.047 1.00 97.81 184 ARG A N 1
ATOM 1526 C CA . ARG A 1 184 ? -1.218 -10.596 -10.473 1.00 97.81 184 ARG A CA 1
ATOM 1527 C C . ARG A 1 184 ? -1.418 -10.815 -11.975 1.00 97.81 184 ARG A C 1
ATOM 1529 O O . ARG A 1 184 ? -0.626 -11.524 -12.589 1.00 97.81 184 ARG A O 1
ATOM 1536 N N . GLU A 1 185 ? -2.459 -10.226 -12.556 1.00 97.25 185 GLU A N 1
ATOM 1537 C CA . GLU A 1 185 ? -2.786 -10.350 -13.984 1.00 97.25 185 GLU A CA 1
ATOM 1538 C C . GLU A 1 185 ? -2.000 -9.375 -14.877 1.00 97.25 185 GLU A C 1
ATOM 1540 O O . GLU A 1 185 ? -1.885 -9.605 -16.079 1.00 97.25 185 GLU A O 1
ATOM 1545 N N . HIS A 1 186 ? -1.435 -8.312 -14.297 1.00 97.56 186 HIS A N 1
ATOM 1546 C CA . HIS A 1 186 ? -0.824 -7.196 -15.026 1.00 97.56 186 HIS A CA 1
ATOM 1547 C C . HIS A 1 186 ? 0.622 -6.926 -14.597 1.00 97.56 186 HIS A C 1
ATOM 1549 O O . HIS A 1 186 ? 1.074 -5.787 -14.658 1.00 97.56 186 HIS A O 1
ATOM 1555 N N . LEU A 1 187 ? 1.349 -7.953 -14.151 1.00 97.62 187 LEU A N 1
ATOM 1556 C CA . LEU A 1 187 ? 2.754 -7.812 -13.771 1.00 97.62 187 LEU A CA 1
ATOM 1557 C C . LEU A 1 187 ? 3.591 -7.224 -14.912 1.00 97.62 187 LEU A C 1
ATOM 1559 O O . LEU A 1 187 ? 3.484 -7.634 -16.072 1.00 97.62 187 LEU A O 1
ATOM 1563 N N . THR A 1 188 ? 4.519 -6.346 -14.549 1.00 96.75 188 THR A N 1
ATOM 1564 C CA . THR A 1 188 ? 5.590 -5.899 -15.430 1.00 96.75 188 THR A CA 1
ATOM 1565 C C . THR A 1 188 ? 6.384 -7.123 -15.925 1.00 96.75 188 THR A C 1
ATOM 1567 O O . THR A 1 188 ? 6.591 -8.074 -15.163 1.00 96.75 188 THR A O 1
ATOM 1570 N N . PRO A 1 189 ? 6.852 -7.159 -17.189 1.00 93.81 189 PRO A N 1
ATOM 1571 C CA . PRO A 1 189 ? 7.437 -8.376 -17.757 1.00 93.81 189 PRO A CA 1
ATOM 1572 C C . PRO A 1 189 ? 8.704 -8.893 -17.062 1.00 93.81 189 PRO A C 1
ATOM 1574 O O . PRO A 1 189 ? 8.914 -10.099 -17.037 1.00 93.81 189 PRO A O 1
ATOM 1577 N N . ALA A 1 190 ? 9.542 -8.007 -16.517 1.00 92.50 190 ALA A N 1
ATOM 1578 C CA . ALA A 1 190 ? 10.823 -8.346 -15.886 1.00 92.50 190 ALA A CA 1
ATOM 1579 C C . ALA A 1 190 ? 11.321 -7.179 -15.012 1.00 92.50 190 ALA A C 1
ATOM 1581 O O . ALA A 1 190 ? 10.677 -6.123 -14.973 1.00 92.50 190 ALA A O 1
ATOM 1582 N N . ARG A 1 191 ? 12.515 -7.332 -14.420 1.00 92.94 191 ARG A N 1
ATOM 1583 C CA . ARG A 1 191 ? 13.308 -6.279 -13.763 1.00 92.94 191 ARG A CA 1
ATOM 1584 C C . ARG A 1 191 ? 12.711 -5.809 -12.433 1.00 92.94 191 ARG A C 1
ATOM 1586 O O . ARG A 1 191 ? 11.798 -6.422 -11.877 1.00 92.94 191 ARG A O 1
ATOM 1593 N N . ASN A 1 192 ? 13.239 -4.705 -11.896 1.00 94.44 192 ASN A N 1
ATOM 1594 C CA . ASN A 1 192 ? 12.934 -4.242 -10.546 1.00 94.44 192 ASN A CA 1
ATOM 1595 C C . ASN A 1 192 ? 11.434 -4.052 -10.281 1.00 94.44 192 ASN A C 1
ATOM 1597 O O . ASN A 1 192 ? 10.953 -4.466 -9.228 1.00 94.44 192 ASN A O 1
ATOM 1601 N N . HIS A 1 193 ? 10.688 -3.500 -11.241 1.00 96.25 193 HIS A N 1
ATOM 1602 C CA . HIS A 1 193 ? 9.245 -3.316 -11.102 1.00 96.25 193 HIS A CA 1
ATOM 1603 C C . HIS A 1 193 ? 8.533 -4.655 -10.891 1.00 96.25 193 HIS A C 1
ATOM 1605 O O . HIS A 1 193 ? 7.811 -4.788 -9.908 1.00 96.25 193 HIS A O 1
ATOM 1611 N N . ARG A 1 194 ? 8.816 -5.678 -11.713 1.00 97.25 194 ARG A N 1
ATOM 1612 C CA . ARG A 1 194 ? 8.218 -7.013 -11.549 1.00 97.25 194 ARG A CA 1
ATOM 1613 C C . ARG A 1 194 ? 8.498 -7.594 -10.167 1.00 97.25 194 ARG A C 1
ATOM 1615 O O . ARG A 1 194 ? 7.592 -8.102 -9.511 1.00 97.25 194 ARG A O 1
ATOM 1622 N N . THR A 1 195 ? 9.745 -7.506 -9.709 1.00 97.12 195 THR A N 1
ATOM 1623 C CA . THR A 1 195 ? 10.137 -8.007 -8.384 1.00 97.12 195 THR A CA 1
ATOM 1624 C C . THR A 1 195 ? 9.361 -7.306 -7.265 1.00 97.12 195 THR A C 1
ATOM 1626 O O . THR A 1 195 ? 8.846 -7.969 -6.369 1.00 97.12 195 THR A O 1
ATOM 1629 N N . LEU A 1 196 ? 9.189 -5.983 -7.336 1.00 96.81 196 LEU A N 1
ATOM 1630 C CA . LEU A 1 196 ? 8.401 -5.229 -6.354 1.00 96.81 196 LEU A CA 1
ATOM 1631 C C . LEU A 1 196 ? 6.925 -5.616 -6.337 1.00 96.81 196 LEU A C 1
ATOM 1633 O O . LEU A 1 196 ? 6.330 -5.735 -5.266 1.00 96.81 196 LEU A O 1
ATOM 1637 N N . GLU A 1 197 ? 6.330 -5.790 -7.512 1.00 98.31 197 GLU A N 1
ATOM 1638 C CA . GLU A 1 197 ? 4.929 -6.179 -7.647 1.00 98.31 197 GLU A CA 1
ATOM 1639 C C . GLU A 1 197 ? 4.692 -7.567 -7.037 1.00 98.31 197 GLU A C 1
ATOM 1641 O O . GLU A 1 197 ? 3.767 -7.752 -6.244 1.00 98.31 197 GLU A O 1
ATOM 1646 N N . LEU A 1 198 ? 5.582 -8.523 -7.321 1.00 98.50 198 LEU A N 1
ATOM 1647 C CA . LEU A 1 198 ? 5.546 -9.860 -6.729 1.00 98.50 198 LEU A CA 1
ATOM 1648 C C . LEU A 1 198 ? 5.745 -9.825 -5.208 1.00 98.50 198 LEU A C 1
ATOM 1650 O O . LEU A 1 198 ? 5.015 -10.502 -4.482 1.00 98.50 198 LEU A O 1
ATOM 1654 N N . CYS A 1 199 ? 6.668 -9.001 -4.704 1.00 97.75 199 CYS A N 1
ATOM 1655 C CA . CYS A 1 199 ? 6.844 -8.796 -3.265 1.00 97.75 199 CYS A CA 1
ATOM 1656 C C . CYS A 1 199 ? 5.589 -8.205 -2.603 1.00 97.75 199 CYS A C 1
ATOM 1658 O O . CYS A 1 199 ? 5.264 -8.586 -1.480 1.00 97.75 199 CYS A O 1
ATOM 1660 N N . ALA A 1 200 ? 4.850 -7.318 -3.279 1.00 98.38 200 ALA A N 1
ATOM 1661 C CA . ALA A 1 200 ? 3.591 -6.781 -2.763 1.00 98.38 200 ALA A CA 1
ATOM 1662 C C . ALA A 1 200 ? 2.496 -7.859 -2.669 1.00 98.38 200 ALA A C 1
ATOM 1664 O O . ALA A 1 200 ? 1.806 -7.937 -1.650 1.00 98.38 200 ALA A O 1
ATOM 1665 N N . ILE A 1 201 ? 2.380 -8.728 -3.683 1.00 98.81 201 ILE A N 1
ATOM 1666 C CA . ILE A 1 201 ? 1.464 -9.884 -3.665 1.00 98.81 201 ILE A CA 1
ATOM 1667 C C . ILE A 1 201 ? 1.842 -10.841 -2.527 1.00 98.81 201 ILE A C 1
ATOM 1669 O O . ILE A 1 201 ? 0.983 -11.231 -1.735 1.00 98.81 201 ILE A O 1
ATOM 1673 N N . PHE A 1 202 ? 3.129 -11.181 -2.402 1.00 98.69 202 PHE A N 1
ATOM 1674 C CA . PHE A 1 202 ? 3.629 -12.047 -1.334 1.00 98.69 202 PHE A CA 1
ATOM 1675 C C . PHE A 1 202 ? 3.347 -11.461 0.053 1.00 98.69 202 PHE A C 1
ATOM 1677 O O . PHE A 1 202 ? 2.836 -12.158 0.930 1.00 98.69 202 PHE A O 1
ATOM 1684 N N . LEU A 1 203 ? 3.638 -10.171 0.253 1.00 98.69 203 LEU A N 1
ATOM 1685 C CA . LEU A 1 203 ? 3.385 -9.475 1.512 1.00 98.69 203 LEU A CA 1
ATOM 1686 C C . LEU A 1 203 ? 1.898 -9.514 1.873 1.00 98.69 203 LEU A C 1
ATOM 1688 O O . LEU A 1 203 ? 1.561 -9.837 3.010 1.00 98.69 203 LEU A O 1
ATOM 1692 N N . ALA A 1 204 ? 1.008 -9.228 0.922 1.00 98.75 204 ALA A N 1
ATOM 1693 C CA . ALA A 1 204 ? -0.427 -9.282 1.164 1.00 98.75 204 ALA A CA 1
ATOM 1694 C C . ALA A 1 204 ? -0.900 -10.692 1.539 1.00 98.75 204 ALA A C 1
ATOM 1696 O O . ALA A 1 204 ? -1.632 -10.855 2.513 1.00 98.75 204 ALA A O 1
ATOM 1697 N N . ALA A 1 205 ? -0.425 -11.710 0.825 1.00 98.69 205 ALA A N 1
ATOM 1698 C CA . ALA A 1 205 ? -0.735 -13.105 1.104 1.00 98.69 205 ALA A CA 1
ATOM 1699 C C . ALA A 1 205 ? -0.265 -13.555 2.498 1.00 98.69 205 ALA A C 1
ATOM 1701 O O . ALA A 1 205 ? -0.963 -14.292 3.195 1.00 98.69 205 ALA A O 1
ATOM 1702 N N . VAL A 1 206 ? 0.916 -13.092 2.924 1.00 98.56 206 VAL A N 1
ATOM 1703 C CA . VAL A 1 206 ? 1.448 -13.371 4.260 1.00 98.56 206 VAL A CA 1
ATOM 1704 C C . VAL A 1 206 ? 0.670 -12.625 5.330 1.00 98.56 206 VAL A C 1
ATOM 1706 O O . VAL A 1 206 ? 0.385 -13.231 6.353 1.00 98.56 206 VAL A O 1
ATOM 1709 N N . VAL A 1 207 ? 0.346 -11.343 5.133 1.00 98.69 207 VAL A N 1
ATOM 1710 C CA . VAL A 1 207 ? -0.291 -10.503 6.161 1.00 98.69 207 VAL A CA 1
ATOM 1711 C C . VAL A 1 207 ? -1.782 -10.796 6.307 1.00 98.69 207 VAL A C 1
ATOM 1713 O O . VAL A 1 207 ? -2.295 -10.723 7.423 1.00 98.69 207 VAL A O 1
ATOM 1716 N N . PHE A 1 208 ? -2.475 -11.170 5.235 1.00 98.62 208 PHE A N 1
ATOM 1717 C CA . PHE A 1 208 ? -3.913 -11.447 5.241 1.00 98.62 208 PHE A CA 1
ATOM 1718 C C . PHE A 1 208 ? -4.203 -12.895 4.819 1.00 98.62 208 PHE A C 1
ATOM 1720 O O . PHE A 1 208 ? -4.849 -13.122 3.793 1.00 98.62 208 PHE A O 1
ATOM 1727 N N . PRO A 1 209 ? -3.755 -13.900 5.599 1.00 98.38 209 PRO A N 1
ATOM 1728 C CA . PRO A 1 209 ? -4.046 -15.304 5.319 1.00 98.38 209 PRO A CA 1
ATOM 1729 C C . PRO A 1 209 ? -5.544 -15.635 5.417 1.00 98.38 209 PRO A C 1
ATOM 1731 O O . PRO A 1 209 ? -5.931 -16.771 5.176 1.00 98.38 209 PRO A O 1
ATOM 1734 N N . GLU A 1 210 ? -6.389 -14.697 5.840 1.00 98.19 210 GLU A N 1
ATOM 1735 C CA . GLU A 1 210 ? -7.842 -14.824 5.876 1.00 98.19 210 GLU A CA 1
ATOM 1736 C C . GLU A 1 210 ? -8.486 -14.735 4.484 1.00 98.19 210 GLU A C 1
ATOM 1738 O O . GLU A 1 210 ? -9.592 -15.248 4.316 1.00 98.19 210 GLU A O 1
ATOM 1743 N N . PHE A 1 211 ? -7.828 -14.124 3.488 1.00 98.31 211 PHE A N 1
ATOM 1744 C CA . PHE A 1 211 ? -8.353 -14.102 2.118 1.00 98.31 211 PHE A CA 1
ATOM 1745 C C . PHE A 1 211 ? -8.443 -15.514 1.527 1.00 98.31 211 PHE A C 1
ATOM 1747 O O . PHE A 1 211 ? -7.612 -16.377 1.823 1.00 98.31 211 PHE A O 1
ATOM 1754 N N . GLY A 1 212 ? -9.445 -15.733 0.672 1.00 97.56 212 GLY A N 1
ATOM 1755 C CA . GLY A 1 212 ? -9.655 -17.003 -0.024 1.00 97.56 212 GLY A CA 1
ATOM 1756 C C . GLY A 1 212 ? -8.435 -17.434 -0.837 1.00 97.56 212 GLY A C 1
ATOM 1757 O O . GLY A 1 212 ? -7.993 -18.575 -0.745 1.00 97.56 212 GLY A O 1
ATOM 1758 N N . GLU A 1 213 ? -7.845 -16.489 -1.564 1.00 97.56 213 GLU A N 1
ATOM 1759 C CA . GLU A 1 213 ? -6.742 -16.706 -2.500 1.00 97.56 213 GLU A CA 1
ATOM 1760 C C . GLU A 1 213 ? -5.353 -16.522 -1.869 1.00 97.56 213 GLU A C 1
ATOM 1762 O O . GLU A 1 213 ? -4.346 -16.584 -2.572 1.00 97.56 213 GLU A O 1
ATOM 1767 N N . ALA A 1 214 ? -5.254 -16.297 -0.552 1.00 98.25 214 ALA A N 1
ATOM 1768 C CA . ALA A 1 214 ? -3.977 -15.983 0.095 1.00 98.25 214 ALA A CA 1
ATOM 1769 C C . ALA A 1 214 ? -2.915 -17.079 -0.109 1.00 98.25 214 ALA A C 1
ATOM 1771 O O . ALA A 1 214 ? -1.743 -16.781 -0.335 1.00 98.25 214 ALA A O 1
ATOM 1772 N N . GLU A 1 215 ? -3.303 -18.355 -0.051 1.00 98.38 215 GLU A N 1
ATOM 1773 C CA . GLU A 1 215 ? -2.374 -19.467 -0.285 1.00 98.38 215 GLU A CA 1
ATOM 1774 C C . GLU A 1 215 ? -1.869 -19.490 -1.735 1.00 98.38 215 GLU A C 1
ATOM 1776 O O . GLU A 1 215 ? -0.659 -19.571 -1.964 1.00 98.38 215 GLU A O 1
ATOM 1781 N N . ASP A 1 216 ? -2.773 -19.302 -2.697 1.00 98.50 216 ASP A N 1
ATOM 1782 C CA . ASP A 1 216 ? -2.454 -19.244 -4.124 1.00 98.50 216 ASP A CA 1
ATOM 1783 C C . ASP A 1 216 ? -1.551 -18.054 -4.456 1.00 98.50 216 ASP A C 1
ATOM 1785 O O . ASP A 1 216 ? -0.561 -18.204 -5.173 1.00 98.50 216 ASP A O 1
ATOM 1789 N N . TRP A 1 217 ? -1.844 -16.871 -3.911 1.00 98.75 217 TRP A N 1
ATOM 1790 C CA . TRP A 1 217 ? -1.013 -15.678 -4.074 1.00 98.75 217 TRP A CA 1
ATOM 1791 C C . TRP A 1 217 ? 0.390 -15.885 -3.516 1.00 98.75 217 TRP A C 1
ATOM 1793 O O . TRP A 1 217 ? 1.371 -15.510 -4.162 1.00 98.75 217 TRP A O 1
ATOM 1803 N N . ARG A 1 218 ? 0.506 -16.516 -2.341 1.00 98.69 218 ARG A N 1
ATOM 1804 C CA . ARG A 1 218 ? 1.803 -16.828 -1.738 1.00 98.69 218 ARG A CA 1
ATOM 1805 C C . ARG A 1 218 ? 2.596 -17.798 -2.610 1.00 98.69 218 ARG A C 1
ATOM 1807 O O . ARG A 1 218 ? 3.779 -17.551 -2.852 1.00 98.69 218 ARG A O 1
ATOM 1814 N N . ALA A 1 219 ? 1.973 -18.884 -3.068 1.00 98.75 219 ALA A N 1
ATOM 1815 C CA . ALA A 1 219 ? 2.623 -19.877 -3.921 1.00 98.75 219 ALA A CA 1
ATOM 1816 C C . ALA A 1 219 ? 3.066 -19.263 -5.257 1.00 98.75 219 ALA A C 1
ATOM 1818 O O . ALA A 1 219 ? 4.226 -19.404 -5.645 1.00 98.75 219 ALA A O 1
ATOM 1819 N N . PHE A 1 220 ? 2.174 -18.508 -5.904 1.00 98.75 220 PHE A N 1
ATOM 1820 C CA . PHE A 1 220 ? 2.447 -17.787 -7.144 1.00 98.75 220 PHE A CA 1
ATOM 1821 C C . PHE A 1 220 ? 3.629 -16.825 -6.996 1.00 98.75 220 PHE A C 1
ATOM 1823 O O . PHE A 1 220 ? 4.605 -16.937 -7.733 1.00 98.75 220 PHE A O 1
ATOM 1830 N N . ALA A 1 221 ? 3.584 -15.921 -6.013 1.00 98.56 221 ALA A N 1
ATOM 1831 C CA . ALA A 1 221 ? 4.645 -14.939 -5.829 1.00 98.56 221 ALA A CA 1
ATOM 1832 C C . ALA A 1 221 ? 5.989 -15.597 -5.481 1.00 98.56 221 ALA A C 1
ATOM 1834 O O . ALA A 1 221 ? 7.021 -15.179 -5.994 1.00 98.56 221 ALA A O 1
ATOM 1835 N N . THR A 1 222 ? 5.987 -16.665 -4.675 1.00 98.50 222 THR A N 1
ATOM 1836 C CA . THR A 1 222 ? 7.211 -17.419 -4.346 1.00 98.50 222 THR A CA 1
ATOM 1837 C C . THR A 1 222 ? 7.845 -18.037 -5.594 1.00 98.50 222 THR A C 1
ATOM 1839 O O . THR A 1 222 ? 9.060 -17.942 -5.786 1.00 98.50 222 THR A O 1
ATOM 1842 N N . GLN A 1 223 ? 7.030 -18.658 -6.451 1.00 98.44 223 GLN A N 1
ATOM 1843 C CA . GLN A 1 223 ? 7.507 -19.272 -7.686 1.00 98.44 223 GLN A CA 1
ATOM 1844 C C . GLN A 1 223 ? 8.055 -18.221 -8.655 1.00 98.44 223 GLN A C 1
ATOM 1846 O O . GLN A 1 223 ? 9.154 -18.383 -9.180 1.00 98.44 223 GLN A O 1
ATOM 1851 N N . GLU A 1 224 ? 7.325 -17.127 -8.862 1.00 98.19 224 GLU A N 1
ATOM 1852 C CA . GLU A 1 224 ? 7.720 -16.082 -9.806 1.00 98.19 224 GLU A CA 1
ATOM 1853 C C . GLU A 1 224 ? 8.944 -15.291 -9.332 1.00 98.19 224 GLU A C 1
ATOM 1855 O O . GLU A 1 224 ? 9.818 -14.988 -10.137 1.00 98.19 224 GLU A O 1
ATOM 1860 N N . LEU A 1 225 ? 9.085 -15.033 -8.028 1.00 97.06 225 LEU A N 1
ATOM 1861 C CA . LEU A 1 225 ? 10.316 -14.452 -7.477 1.00 97.06 225 LEU A CA 1
ATOM 1862 C C . LEU A 1 225 ? 11.510 -15.391 -7.675 1.00 97.06 225 LEU A C 1
ATOM 1864 O O . LEU A 1 225 ? 12.597 -14.943 -8.032 1.00 97.06 225 LEU A O 1
ATOM 1868 N N . SER A 1 226 ? 11.305 -16.701 -7.503 1.00 96.56 226 SER A N 1
ATOM 1869 C CA . SER A 1 226 ? 12.347 -17.698 -7.770 1.00 96.56 226 SER A CA 1
ATOM 1870 C C . SER A 1 226 ? 12.750 -17.712 -9.247 1.00 96.56 226 SER A C 1
ATOM 1872 O O . SER A 1 226 ? 13.935 -17.841 -9.552 1.00 96.56 226 SER A O 1
ATOM 1874 N N . ASN A 1 227 ? 11.788 -17.525 -10.158 1.00 96.50 227 ASN A N 1
ATOM 1875 C CA . ASN A 1 227 ? 12.049 -17.382 -11.589 1.00 96.50 227 ASN A CA 1
ATOM 1876 C C . ASN A 1 227 ? 12.843 -16.095 -11.882 1.00 96.50 227 ASN A C 1
ATOM 1878 O O . ASN A 1 227 ? 13.866 -16.175 -12.559 1.00 96.50 227 ASN A O 1
ATOM 1882 N N . ASN A 1 228 ? 12.454 -14.948 -11.306 1.00 95.56 228 ASN A N 1
ATOM 1883 C CA . ASN A 1 228 ? 13.168 -13.675 -11.476 1.00 95.56 228 ASN A CA 1
ATOM 1884 C C . ASN A 1 228 ? 14.637 -13.771 -11.032 1.00 95.56 228 ASN A C 1
ATOM 1886 O O . ASN A 1 228 ? 15.506 -13.207 -11.689 1.00 95.56 228 ASN A O 1
ATOM 1890 N N . ILE A 1 229 ? 14.952 -14.513 -9.960 1.00 93.00 229 ILE A N 1
ATOM 1891 C CA . ILE A 1 229 ? 16.351 -14.728 -9.535 1.00 93.00 229 ILE A CA 1
ATOM 1892 C C . ILE A 1 229 ? 17.180 -15.378 -10.654 1.00 93.00 229 ILE A C 1
ATOM 1894 O O . ILE A 1 229 ? 18.353 -15.055 -10.811 1.00 93.00 229 ILE A O 1
ATOM 1898 N N . GLN A 1 230 ? 16.584 -16.281 -11.439 1.00 93.69 230 GLN A N 1
ATOM 1899 C CA . GLN A 1 230 ? 17.278 -16.968 -12.533 1.00 93.69 230 GLN A CA 1
ATOM 1900 C C . GLN A 1 230 ? 17.370 -16.127 -13.812 1.00 93.69 230 GLN A C 1
ATOM 1902 O O . GLN A 1 230 ? 18.276 -16.352 -14.613 1.00 93.69 230 GLN A O 1
ATOM 1907 N N . THR A 1 231 ? 16.436 -15.197 -14.040 1.00 94.50 231 THR A N 1
ATOM 1908 C CA . THR A 1 231 ? 16.341 -14.445 -15.304 1.00 94.50 231 THR A CA 1
ATOM 1909 C C . THR A 1 231 ? 16.880 -13.024 -15.227 1.00 94.50 231 THR A C 1
ATOM 1911 O O . THR A 1 231 ? 17.393 -12.518 -16.223 1.00 94.50 231 THR A O 1
ATOM 1914 N N . ASP A 1 232 ? 16.783 -12.381 -14.064 1.00 95.69 232 ASP A N 1
ATOM 1915 C CA . ASP A 1 232 ? 17.053 -10.949 -13.911 1.00 95.69 232 ASP A CA 1
ATOM 1916 C C . ASP A 1 232 ? 18.443 -10.678 -13.322 1.00 95.69 232 ASP A C 1
ATOM 1918 O O . ASP A 1 232 ? 18.830 -9.520 -13.158 1.00 95.69 232 ASP A O 1
ATOM 1922 N N . PHE A 1 233 ? 19.220 -11.724 -13.032 1.00 95.44 233 PHE A N 1
ATOM 1923 C CA . PHE A 1 233 ? 20.588 -11.627 -12.533 1.00 95.44 233 PHE A CA 1
ATOM 1924 C C . PHE A 1 233 ? 21.584 -12.221 -13.527 1.00 95.44 233 PHE A C 1
ATOM 1926 O O . PHE A 1 233 ? 21.366 -13.270 -14.131 1.00 95.44 233 PHE A O 1
ATOM 1933 N N . LEU A 1 234 ? 22.704 -11.524 -13.693 1.00 95.69 234 LEU A N 1
ATOM 1934 C CA . LEU A 1 234 ? 23.846 -11.975 -14.474 1.00 95.69 234 LEU A CA 1
ATOM 1935 C C . LEU A 1 234 ? 24.605 -13.095 -13.731 1.00 95.69 234 LEU A C 1
ATOM 1937 O O . LEU A 1 234 ? 24.448 -13.238 -12.516 1.00 95.69 234 LEU A O 1
ATOM 1941 N N . PRO A 1 235 ? 25.469 -13.876 -14.415 1.00 95.69 235 PRO A N 1
ATOM 1942 C CA . PRO A 1 235 ? 26.219 -14.969 -13.783 1.00 95.69 235 PRO A CA 1
ATOM 1943 C C . PRO A 1 235 ? 27.125 -14.551 -12.614 1.00 95.69 235 PRO A C 1
ATOM 1945 O O . PRO A 1 235 ? 27.501 -15.393 -11.802 1.00 95.69 235 PRO A O 1
ATOM 1948 N N . ASP A 1 236 ? 27.493 -13.272 -12.535 1.00 96.00 236 ASP A N 1
ATOM 1949 C CA . ASP A 1 236 ? 28.278 -12.686 -11.444 1.00 96.00 236 ASP A CA 1
ATOM 1950 C C . ASP A 1 236 ? 27.413 -12.164 -10.279 1.00 96.00 236 ASP A C 1
ATOM 1952 O O . ASP A 1 236 ? 27.945 -11.638 -9.301 1.00 96.00 236 ASP A O 1
ATOM 1956 N N . GLY A 1 237 ? 26.090 -12.331 -10.357 1.00 94.88 237 GLY A N 1
ATOM 1957 C CA . GLY A 1 237 ? 25.134 -11.910 -9.337 1.00 94.88 237 GLY A CA 1
ATOM 1958 C C . GLY A 1 237 ? 24.694 -10.451 -9.448 1.00 94.88 237 GLY A C 1
ATOM 1959 O O . GLY A 1 237 ? 23.964 -9.980 -8.577 1.00 94.88 237 GLY A O 1
ATOM 1960 N N . ILE A 1 238 ? 25.092 -9.719 -10.492 1.00 96.00 238 ILE A N 1
ATOM 1961 C CA . ILE A 1 238 ? 24.627 -8.347 -10.712 1.00 96.00 238 ILE A CA 1
ATOM 1962 C C . ILE A 1 238 ? 23.236 -8.355 -11.347 1.00 96.00 238 ILE A C 1
ATOM 1964 O O . ILE A 1 238 ? 22.966 -9.088 -12.296 1.00 96.00 238 ILE A O 1
ATOM 1968 N N . HIS A 1 239 ? 22.340 -7.509 -10.838 1.00 97.00 239 HIS A N 1
ATOM 1969 C CA . HIS A 1 239 ? 21.010 -7.350 -11.425 1.00 97.00 239 HIS A CA 1
ATOM 1970 C C . HIS A 1 239 ? 21.113 -6.745 -12.835 1.00 97.00 239 HIS A C 1
ATOM 1972 O O . HIS A 1 239 ? 21.867 -5.794 -13.057 1.00 97.00 239 HIS A O 1
ATOM 1978 N N . CYS A 1 240 ? 20.329 -7.263 -13.780 1.00 95.69 240 CYS A N 1
ATOM 1979 C CA . CYS A 1 240 ? 20.432 -6.993 -15.218 1.00 95.69 240 CYS A CA 1
ATOM 1980 C C . CYS A 1 240 ? 20.257 -5.518 -15.619 1.00 95.69 240 CYS A C 1
ATOM 1982 O O . CYS A 1 240 ? 20.617 -5.132 -16.729 1.00 95.69 240 CYS A O 1
ATOM 1984 N N . GLU A 1 241 ? 19.736 -4.675 -14.727 1.00 96.06 241 GLU A N 1
ATOM 1985 C CA . GLU A 1 241 ? 19.592 -3.235 -14.961 1.00 96.06 241 GLU A CA 1
ATOM 1986 C C . GLU A 1 241 ? 20.876 -2.433 -14.790 1.00 96.06 241 GLU A C 1
ATOM 1988 O O . GLU A 1 241 ? 20.892 -1.257 -15.147 1.00 96.06 241 GLU A O 1
ATOM 1993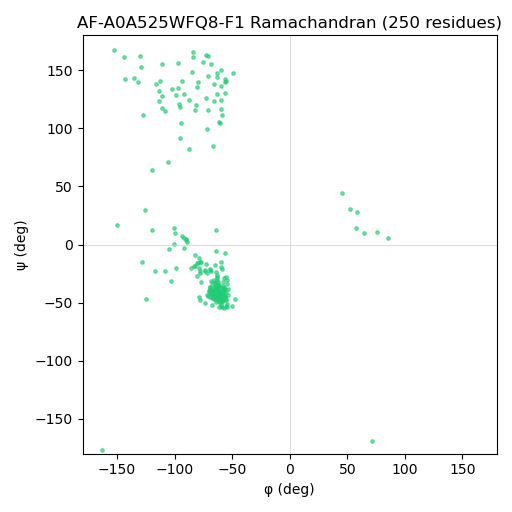 N N . LEU A 1 242 ? 21.928 -3.039 -14.229 1.00 96.25 242 LEU A N 1
ATOM 1994 C CA . LEU A 1 242 ? 23.232 -2.401 -14.016 1.00 96.25 242 LEU A CA 1
ATOM 1995 C C . LEU A 1 242 ? 23.142 -1.058 -13.262 1.00 96.25 242 LEU A C 1
ATOM 1997 O O . LEU A 1 242 ? 23.959 -0.159 -13.450 1.00 96.25 242 LEU A O 1
ATOM 2001 N N . SER A 1 243 ? 22.137 -0.933 -12.394 1.00 96.81 243 SER A N 1
ATOM 2002 C CA . SER A 1 243 ? 21.917 0.209 -11.510 1.00 96.81 243 SER A CA 1
ATOM 2003 C C . SER A 1 243 ? 22.100 -0.246 -10.071 1.00 96.81 243 SER A C 1
ATOM 2005 O O . SER A 1 243 ? 21.416 -1.167 -9.625 1.00 96.81 243 SER A O 1
ATOM 2007 N N . THR A 1 244 ? 23.001 0.409 -9.337 1.00 94.88 244 THR A N 1
ATOM 2008 C CA . THR A 1 244 ? 23.235 0.121 -7.916 1.00 94.88 244 THR A CA 1
ATOM 2009 C C . THR A 1 244 ? 21.952 0.275 -7.103 1.00 94.88 244 THR A C 1
ATOM 2011 O O . THR A 1 244 ? 21.655 -0.572 -6.265 1.00 94.88 244 THR A O 1
ATOM 2014 N N . ASP A 1 245 ? 21.151 1.303 -7.391 1.00 92.56 245 ASP A N 1
ATOM 2015 C CA . ASP A 1 245 ? 19.888 1.549 -6.689 1.00 92.56 245 ASP A CA 1
ATOM 2016 C C . ASP A 1 245 ? 18.879 0.413 -6.926 1.00 92.56 245 ASP A C 1
ATOM 2018 O O . ASP A 1 245 ? 18.375 -0.198 -5.981 1.00 92.56 245 ASP A O 1
ATOM 2022 N N . TYR A 1 246 ? 18.676 0.027 -8.191 1.00 94.62 246 TYR A N 1
ATOM 2023 C CA . TYR A 1 246 ? 17.770 -1.074 -8.523 1.00 94.62 246 TYR A CA 1
ATOM 2024 C C . TYR A 1 246 ? 18.283 -2.427 -8.043 1.00 94.62 246 TYR A C 1
ATOM 2026 O O . TYR A 1 246 ? 17.482 -3.259 -7.630 1.00 94.62 246 TYR A O 1
ATOM 2034 N N . HIS A 1 247 ? 19.598 -2.642 -8.033 1.00 95.50 247 HIS A N 1
ATOM 2035 C CA . HIS A 1 247 ? 20.200 -3.846 -7.472 1.00 95.50 247 HIS A CA 1
ATOM 2036 C C . HIS A 1 247 ? 19.916 -3.968 -5.968 1.00 95.50 247 HIS A C 1
ATOM 2038 O O . HIS A 1 247 ? 19.454 -5.012 -5.515 1.00 95.50 247 HIS A O 1
ATOM 2044 N N . HIS A 1 248 ? 20.103 -2.892 -5.195 1.00 92.31 248 HIS A N 1
ATOM 2045 C CA . HIS A 1 248 ? 19.749 -2.885 -3.772 1.00 92.31 248 HIS A CA 1
ATOM 2046 C C . HIS A 1 248 ? 18.256 -3.094 -3.532 1.00 92.31 248 HIS A C 1
ATOM 2048 O O . HIS A 1 248 ? 17.875 -3.703 -2.535 1.00 92.31 248 HIS A O 1
ATOM 2054 N N . LEU A 1 249 ? 17.411 -2.569 -4.412 1.00 90.38 249 LEU A N 1
ATOM 2055 C CA . LEU A 1 249 ? 15.966 -2.673 -4.297 1.00 90.38 249 LEU A CA 1
ATOM 2056 C C . LEU A 1 249 ? 15.463 -4.108 -4.495 1.00 90.38 249 LEU A C 1
ATOM 2058 O O . LEU A 1 249 ? 14.596 -4.524 -3.735 1.00 90.38 249 LEU A O 1
ATOM 2062 N N . VAL A 1 250 ? 16.005 -4.862 -5.458 1.00 92.88 250 VAL A N 1
ATOM 2063 C CA . VAL A 1 250 ? 15.572 -6.251 -5.718 1.00 92.88 250 VAL A CA 1
ATOM 2064 C C . VAL A 1 250 ? 16.168 -7.283 -4.757 1.00 92.88 250 VAL A C 1
ATOM 2066 O O . VAL A 1 250 ? 15.678 -8.406 -4.707 1.00 92.88 250 VAL A O 1
ATOM 2069 N N . LEU A 1 251 ? 17.226 -6.930 -4.019 1.00 88.62 251 LEU A N 1
ATOM 2070 C CA . LEU A 1 251 ? 17.857 -7.808 -3.025 1.00 88.62 251 LEU A CA 1
ATOM 2071 C C . LEU A 1 251 ? 17.202 -7.763 -1.635 1.00 88.62 251 LEU A C 1
ATOM 2073 O O . LEU A 1 251 ? 17.464 -8.652 -0.826 1.00 88.62 251 LEU A O 1
ATOM 2077 N N . LYS A 1 252 ? 16.443 -6.706 -1.330 1.00 80.75 252 LYS A N 1
ATOM 2078 C CA . LYS A 1 252 ? 15.767 -6.511 -0.037 1.00 80.75 252 LYS A CA 1
ATOM 2079 C C . LYS A 1 252 ? 14.530 -7.390 0.090 1.00 80.75 252 LYS A C 1
ATOM 2081 O O . LYS A 1 252 ? 14.336 -7.916 1.207 1.00 80.75 252 LYS A O 1
#

Nearest PDB structures (foldseek):
  5jmd-assembly1_A  TM=8.639E-01  e=1.496E-08  Bacteroides thetaiotaomicron VPI-5482
  4mmh-assembly1_A  TM=8.329E-01  e=7.456E-09  Pedobacter heparinus
  4mmi-assembly1_A  TM=8.138E-01  e=8.181E-09  Pedobacter heparinus
  5jmf-assembly1_A  TM=8.375E-01  e=4.774E-08  Bacteroides thetaiotaomicron VPI-5482
  8khw-assembly1_A  TM=5.248E-01  e=4.642E-02  Bacteroides intestinalis

Foldseek 3Di:
DDDDDDDPPPPPLVVCQAFFDPPCSVDDLQRVLVCLQPPPPDDDAADADCVLLPLVQLVCVLQQWHADPNDIDRADPVGPLLDDPDPDPVSSLVLLLQNNLLSLLVVCQVPVDLSSVLSNLSSLVSCLVHPDLVSDALLSLLSNLRSLVNSCCRPRHVDPRPSDDSVSVSSSSVSSSVSLVVSLVRADPAALSNLSSLVSLLVCLRSCVRTPCSVVSNVSSVVVLVVNQVVQADPVRAGVVNDPVRRVSNVD

=== Feature glossary ===
Feature key, reading from the visual/contextual features back to the raw sequence:

Rendered structure images. Six rendered views show the 3D structure from the faces of a cube — i.e. along ±x, ±y, ±z. Rendering representation is drawn randomly per protein from cartoon (secondary-structure ribbons), sticks (backbone bonds), or molecular surface; coloring is either N→C rainbow (blue at the N-terminus through red at the C-terminus) or one color per chain.

Contact-map, Ramachandran, and PAE plots. The contact map is a binary N×N matrix image: pixel (i, j) is dark where Cα_i and Cα_j are within 8 Å and |i−j|>4. Because the |i−j|>4 filter removes local helical contacts, off-diagonal stripes parallel to the main diagonal indicate parallel β-sheets; stripes perpendicular to it indicate antiparallel β-sheets. The Ramachandran plot scatters every residue's (φ, ψ) pair against the sterically allowed regions. The PAE heatmap renders the predicted-aligned-error matrix.

InterPro / GO / CATH / organism. Database cross-references. InterPro integrates a dozen domain/family signature databases into unified entries with residue-range hits. GO terms attach function/process/location labels with evidence codes. CATH codes position the fold in a four-level structural taxonomy. Organism is the NCBI-taxonomy species name.

Nearest PDB structures. The Foldseek neighbor list gives the closest experimentally determined structures in the PDB, ranked by structural alignment. TM-score near 1 means near-identical fold; near 0.3 means only rough topology match. This is how one finds what a novel AlphaFold prediction most resembles in the solved-structure universe.

Predicted aligned error. PAE(i, j) answers: if I align the predicted and true structures on residue i, how far off (in Å) do I expect residue j to be? A block-diagonal PAE matrix with low values on the blocks and high values off-diagonal is the signature of a multi-domain protein with confidently predicted domains but uncertain inter-domain orientation.

Solvent-accessible surface area. Accessible surface area quantifies burial. A residue with SASA near zero is packed into the hydrophobic core; one with SASA >100 Å² sits on the surface. Computed here via the Shrake–Rupley numerical algorithm with a 1.4 Å probe.

B-factor. B-factor (Debye–Waller factor) reflects atomic displacement in the crystal lattice. It is an experimental observable (units Å²), not a prediction; low values mean the atom is pinned down, high values mean it moves or is heterogeneous across the crystal.

pLDDT. For AlphaFold models, the B-factor field carries pLDDT — the model's own estimate of local accuracy on a 0–100 scale. Regions with pLDDT<50 should be treated as essentially unmodeled; they often correspond to intrinsically disordered segments.

Backbone torsions (φ/ψ). φ (phi) and ψ (psi) are the two rotatable backbone dihedrals per residue: φ is the C(i-1)–N–Cα–C torsion, ψ is the N–Cα–C–N(i+1) torsion, both in degrees on (−180°, 180°]. α-helical residues cluster near (−60°, −45°); β-strand residues near (−120°, +130°). A Ramachandran plot is simply a scatter of (φ, ψ) for every residue.

Radius of gyration, Cα contacts, bounding box. Radius of gyration (Rg) is the root-mean-square distance of Cα atoms from their centroid — a single number for overall size and compactness. A globular domain of N residues has Rg ≈ 2.2·N^0.38 Å; an extended or disordered chain has a much larger Rg. The Cα contact count is the number of residue pairs whose Cα atoms are within 8 Å and are more than four positions apart in sequence — a standard proxy for tertiary packing density. The bounding box is the smallest axis-aligned box enclosing all Cα atoms.

Secondary structure (3-state, P-SEA). Three-state secondary structure (P-SEA) collapses the eight DSSP classes into helix (a), strand (b), and coil (c). P-SEA assigns these from Cα geometry alone — distances and angles — without requiring backbone oxygens, so it works on any Cα trace.

Secondary structure (8-state, DSSP). DSSP 8-state secondary structure assigns each residue one of H (α-helix), G (3₁₀-helix), I (π-helix), E (extended β-strand), B (isolated β-bridge), T (hydrogen-bonded turn), S (bend), or '-' (coil). The assignment is computed from backbone hydrogen-bond geometry via the Kabsch–Sander algorithm.

Foldseek 3Di. A 3Di character summarizes, for each residue, the relative orientation of the Cα frame of its nearest spatial neighbor. Because it encodes fold topology rather than chemistry, 3Di alignments detect remote structural similarity that sequence alignment misses.

mmCIF coordinates. The mmCIF block holds the 3D Cartesian coordinates of each backbone atom (N, Cα, C, O) in ångströms. mmCIF is the PDB's canonical archive format — a tagged-loop text representation of the atomic model.

Sequence. Sequence gives the chain of amino acids in standard one-letter code (A=alanine, C=cysteine, …, Y=tyrosine), read N→C. It is the only feature that is directly encoded by the gene; all structural features are derived from the folded form of this sequence.